Protein AF-A0A3N0ZKX1-F1 (afdb_monomer_lite)

Structure (mmCIF, N/CA/C/O backbone):
data_AF-A0A3N0ZKX1-F1
#
_entry.id   AF-A0A3N0ZKX1-F1
#
loop_
_atom_site.group_PDB
_atom_site.id
_atom_site.type_symbol
_atom_site.label_atom_id
_atom_site.label_alt_id
_atom_site.label_comp_id
_atom_site.label_asym_id
_atom_site.label_entity_id
_atom_site.label_seq_id
_atom_site.pdbx_PDB_ins_code
_atom_site.Cartn_x
_atom_site.Cartn_y
_atom_site.Cartn_z
_atom_site.occupancy
_atom_site.B_iso_or_equiv
_atom_site.auth_seq_id
_atom_site.auth_comp_id
_atom_site.auth_asym_id
_atom_site.auth_atom_id
_atom_site.pdbx_PDB_model_num
ATOM 1 N N . MET A 1 1 ? -15.448 -11.950 24.209 1.00 36.53 1 MET A N 1
ATOM 2 C CA . MET A 1 1 ? -16.005 -12.228 22.870 1.00 36.53 1 MET A CA 1
ATOM 3 C C . MET A 1 1 ? -15.870 -10.954 22.062 1.00 36.53 1 MET A C 1
ATOM 5 O O . MET A 1 1 ? -16.625 -10.028 22.312 1.00 36.53 1 MET A O 1
ATOM 9 N N . GLN A 1 2 ? -14.845 -10.855 21.216 1.00 37.97 2 GLN A N 1
ATOM 10 C CA . GLN A 1 2 ? -14.761 -9.781 20.224 1.00 37.97 2 GLN A CA 1
ATOM 11 C C . GLN A 1 2 ? -15.687 -10.167 19.072 1.00 37.97 2 GLN A C 1
ATOM 13 O O . GLN A 1 2 ? -15.610 -11.291 18.578 1.00 37.97 2 GLN A O 1
ATOM 18 N N . GLU A 1 3 ? -16.610 -9.277 18.718 1.00 37.62 3 GLU A N 1
ATOM 19 C CA . GLU A 1 3 ? -17.417 -9.412 17.510 1.00 37.62 3 GLU A CA 1
ATOM 20 C C . GLU A 1 3 ? -16.467 -9.540 16.312 1.00 37.62 3 GLU A C 1
ATOM 22 O O . GLU A 1 3 ? -15.595 -8.695 16.106 1.00 37.62 3 GLU A O 1
ATOM 27 N N . ASN A 1 4 ? -16.610 -10.623 15.544 1.00 43.84 4 ASN A N 1
ATOM 28 C CA . ASN A 1 4 ? -15.989 -10.761 14.230 1.00 43.84 4 ASN A CA 1
ATOM 29 C C . ASN A 1 4 ? -16.637 -9.721 13.306 1.00 43.84 4 ASN A C 1
ATOM 31 O O . ASN A 1 4 ? -17.628 -9.999 12.637 1.00 43.84 4 ASN A O 1
ATOM 35 N N . GLU A 1 5 ? -16.129 -8.490 13.338 1.00 52.84 5 GLU A N 1
ATOM 36 C CA . GLU A 1 5 ? -16.686 -7.375 12.579 1.00 52.84 5 GLU A CA 1
ATOM 37 C C . GLU A 1 5 ? -16.261 -7.453 11.100 1.00 52.84 5 GLU A C 1
ATOM 39 O O . GLU A 1 5 ? -15.077 -7.470 10.720 1.00 52.84 5 GLU A O 1
ATOM 44 N N . GLU A 1 6 ? -17.269 -7.522 10.239 1.00 43.59 6 GLU A N 1
ATOM 45 C CA . GLU A 1 6 ? -17.157 -7.773 8.808 1.00 43.59 6 GLU A CA 1
ATOM 46 C C . GLU A 1 6 ? -16.822 -6.483 8.038 1.00 43.59 6 GLU A C 1
ATOM 48 O O . GLU A 1 6 ? -17.664 -5.801 7.466 1.00 43.59 6 GLU A O 1
ATOM 53 N N . TRP A 1 7 ? -15.546 -6.109 8.021 1.00 54.28 7 TRP A N 1
ATOM 54 C CA . TRP A 1 7 ? -15.017 -5.139 7.055 1.00 54.28 7 TRP A CA 1
ATOM 55 C C . TRP A 1 7 ? -14.917 -5.825 5.678 1.00 54.28 7 TRP A C 1
ATOM 57 O O . TRP A 1 7 ? -13.843 -6.303 5.311 1.00 54.28 7 TRP A O 1
ATOM 67 N N . ILE A 1 8 ? -16.033 -5.964 4.951 1.00 46.75 8 ILE A N 1
ATOM 68 C CA . ILE A 1 8 ? -16.014 -6.395 3.543 1.00 46.75 8 ILE A CA 1
ATOM 69 C C . ILE A 1 8 ? -15.595 -5.189 2.704 1.00 46.75 8 ILE A C 1
ATOM 71 O O . ILE A 1 8 ? -16.372 -4.269 2.456 1.00 46.75 8 ILE A O 1
ATOM 75 N N . ILE A 1 9 ? -14.334 -5.175 2.282 1.00 51.59 9 ILE A N 1
ATOM 76 C CA . ILE A 1 9 ? -13.799 -4.151 1.386 1.00 51.59 9 ILE A CA 1
ATOM 77 C C . ILE A 1 9 ? -14.042 -4.618 -0.051 1.00 51.59 9 ILE A C 1
ATOM 79 O O . ILE A 1 9 ? -13.141 -5.124 -0.713 1.00 51.59 9 ILE A O 1
ATOM 83 N N . GLU A 1 10 ? -15.253 -4.407 -0.566 1.00 51.19 10 GLU A N 1
ATOM 84 C CA . GLU A 1 10 ? -15.475 -4.299 -2.018 1.00 51.19 10 GLU A CA 1
ATOM 85 C C . GLU A 1 10 ? -15.118 -2.880 -2.497 1.00 51.19 10 GLU A C 1
ATOM 87 O O . GLU A 1 10 ? -15.865 -2.213 -3.216 1.00 51.19 10 GLU A O 1
ATOM 92 N N . PHE A 1 11 ? -13.975 -2.345 -2.059 1.00 56.53 11 PHE A N 1
ATOM 93 C CA . PHE A 1 11 ? -13.579 -1.002 -2.461 1.00 56.53 11 PHE A CA 1
ATOM 94 C C . PHE A 1 11 ? -12.950 -1.056 -3.849 1.00 56.53 11 PHE A C 1
ATOM 96 O O . PHE A 1 11 ? -11.768 -1.367 -4.016 1.00 56.53 11 PHE A O 1
ATOM 103 N N . ARG A 1 12 ? -13.775 -0.750 -4.858 1.00 69.19 12 ARG A N 1
ATOM 104 C CA . ARG A 1 12 ? -13.393 -0.754 -6.278 1.00 69.19 12 ARG A CA 1
ATOM 105 C C . ARG A 1 12 ? -12.058 -0.042 -6.549 1.00 69.19 12 ARG A C 1
ATOM 107 O O . ARG A 1 12 ? -11.277 -0.604 -7.304 1.00 69.19 12 ARG A O 1
ATOM 114 N N . PRO A 1 13 ? -11.727 1.111 -5.931 1.00 81.56 13 PRO A N 1
ATOM 115 C CA . PRO A 1 13 ? -10.436 1.763 -6.162 1.00 81.56 13 PRO A CA 1
ATOM 116 C C . PRO A 1 13 ? -9.207 0.923 -5.792 1.00 81.56 13 PRO A C 1
ATOM 118 O O . PRO A 1 13 ? -8.267 0.879 -6.577 1.00 81.56 13 PRO A O 1
ATOM 121 N N . THR A 1 14 ? -9.208 0.207 -4.661 1.00 85.31 14 THR A N 1
ATOM 122 C CA . THR A 1 14 ? -8.068 -0.644 -4.265 1.00 85.31 14 THR A CA 1
ATOM 123 C C . THR A 1 14 ? -7.805 -1.725 -5.306 1.00 85.31 14 THR A C 1
ATOM 125 O O . THR A 1 14 ? -6.663 -1.903 -5.733 1.00 85.31 14 THR A O 1
ATOM 128 N N . VAL A 1 15 ? -8.870 -2.408 -5.733 1.00 85.62 15 VAL A N 1
ATOM 129 C CA . VAL A 1 15 ? -8.808 -3.456 -6.758 1.00 85.62 15 VAL A CA 1
ATOM 130 C C . VAL A 1 15 ? -8.345 -2.862 -8.086 1.00 85.62 15 VAL A C 1
ATOM 132 O O . VAL A 1 15 ? -7.356 -3.328 -8.646 1.00 85.62 15 VAL A O 1
ATOM 135 N N . SER A 1 16 ? -8.984 -1.778 -8.538 1.00 86.31 16 SER A N 1
ATOM 136 C CA . SER A 1 16 ? -8.648 -1.099 -9.792 1.00 86.31 16 SER A CA 1
ATOM 137 C C . SER A 1 16 ? -7.185 -0.670 -9.844 1.00 86.31 16 SER A C 1
ATOM 139 O O . SER A 1 16 ? -6.515 -0.924 -10.840 1.00 86.31 16 SER A O 1
ATOM 141 N N . TYR A 1 17 ? -6.662 -0.057 -8.780 1.00 90.38 17 TYR A N 1
ATOM 142 C CA . TYR A 1 17 ? -5.266 0.371 -8.740 1.00 90.38 17 TYR A CA 1
ATOM 143 C C . TYR A 1 17 ? -4.302 -0.818 -8.781 1.00 90.38 17 TYR A C 1
ATOM 145 O O . TYR A 1 17 ? -3.335 -0.794 -9.542 1.00 90.38 17 TYR A O 1
ATOM 153 N N . LEU A 1 18 ? -4.577 -1.892 -8.036 1.00 88.31 18 LEU A N 1
ATOM 154 C CA . LEU A 1 18 ? -3.707 -3.067 -8.063 1.00 88.31 18 LEU A CA 1
ATOM 155 C C . LEU A 1 18 ? -3.732 -3.761 -9.434 1.00 88.31 18 LEU A C 1
ATOM 157 O O . LEU A 1 18 ? -2.689 -4.173 -9.947 1.00 88.31 18 LEU A O 1
ATOM 161 N N . GLU A 1 19 ? -4.902 -3.860 -10.062 1.00 86.62 19 GLU A N 1
ATOM 162 C CA . GLU A 1 19 ? -5.031 -4.419 -11.407 1.00 86.62 19 GLU A CA 1
ATOM 163 C C . GLU A 1 19 ? -4.360 -3.536 -12.470 1.00 86.62 19 GLU A C 1
ATOM 165 O O . GLU A 1 19 ? -3.669 -4.067 -13.343 1.00 86.62 19 GLU A O 1
ATOM 170 N N . MET A 1 20 ? -4.465 -2.204 -12.371 1.00 86.69 20 MET A N 1
ATOM 171 C CA . MET A 1 20 ? -3.718 -1.271 -13.226 1.00 86.69 20 MET A CA 1
ATOM 172 C C . MET A 1 20 ? -2.209 -1.488 -13.080 1.00 86.69 20 MET A C 1
ATOM 174 O O . MET A 1 20 ? -1.530 -1.707 -14.085 1.00 86.69 20 MET A O 1
ATOM 178 N N . ALA A 1 21 ? -1.692 -1.542 -11.845 1.00 87.19 21 ALA A N 1
ATOM 179 C CA . ALA A 1 21 ? -0.275 -1.798 -11.579 1.00 87.19 21 ALA A CA 1
ATOM 180 C C . ALA A 1 21 ? 0.207 -3.112 -12.218 1.00 87.19 21 ALA A C 1
ATOM 182 O O . ALA A 1 21 ? 1.254 -3.155 -12.858 1.00 87.19 21 ALA A O 1
ATOM 183 N N . ARG A 1 22 ? -0.583 -4.187 -12.108 1.00 84.56 22 ARG A N 1
ATOM 184 C CA . ARG A 1 22 ? -0.256 -5.490 -12.712 1.00 84.56 22 ARG A CA 1
ATOM 185 C C . ARG A 1 22 ? -0.327 -5.493 -14.235 1.00 84.56 22 ARG A C 1
ATOM 187 O O . ARG A 1 22 ? 0.299 -6.340 -14.870 1.00 84.56 22 ARG A O 1
ATOM 194 N N . SER A 1 23 ? -1.115 -4.607 -14.830 1.00 79.25 23 SER A N 1
ATOM 195 C CA . SER A 1 23 ? -1.379 -4.631 -16.270 1.00 79.25 23 SER A CA 1
ATOM 196 C C . SER A 1 23 ? -0.299 -3.943 -17.090 1.00 79.25 23 SER A C 1
ATOM 198 O O . SER A 1 23 ? -0.012 -4.396 -18.197 1.00 79.25 23 SER A O 1
ATOM 200 N N . PHE A 1 24 ? 0.379 -2.941 -16.528 1.00 72.00 24 PHE A N 1
ATOM 201 C CA . PHE A 1 24 ? 1.560 -2.340 -17.159 1.00 72.00 24 PHE A CA 1
ATOM 202 C C . PHE A 1 24 ? 2.716 -3.340 -17.335 1.00 72.00 24 PHE A C 1
ATOM 204 O O . PHE A 1 24 ? 3.517 -3.194 -18.252 1.00 72.00 24 PHE A O 1
ATOM 211 N N . L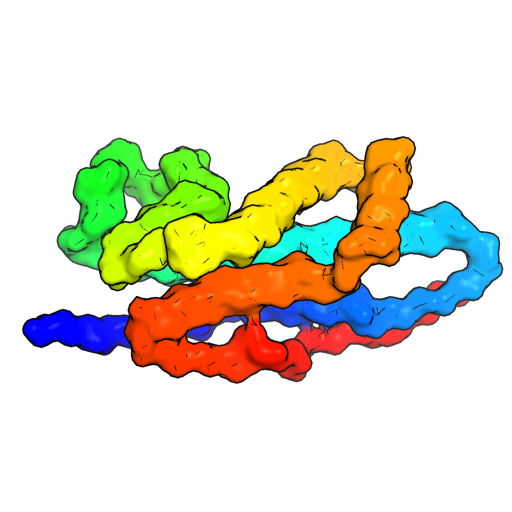EU A 1 25 ? 2.738 -4.424 -16.549 1.00 62.38 25 LEU A N 1
ATOM 212 C CA . LEU A 1 25 ? 3.696 -5.531 -16.682 1.00 62.38 25 LEU A CA 1
ATOM 213 C C . LEU A 1 25 ? 3.464 -6.413 -17.917 1.00 62.38 25 LEU A C 1
ATOM 215 O O . LEU A 1 25 ? 4.308 -7.244 -18.243 1.00 62.38 25 LEU A O 1
ATOM 219 N N . ARG A 1 26 ? 2.298 -6.297 -18.563 1.00 59.22 26 ARG A N 1
ATOM 220 C CA . ARG A 1 26 ? 1.897 -7.126 -19.713 1.00 59.22 26 ARG A CA 1
ATOM 221 C C . ARG A 1 26 ? 2.017 -6.392 -21.049 1.00 59.22 26 ARG A C 1
ATOM 223 O O . ARG A 1 26 ? 1.667 -6.960 -22.081 1.00 59.22 26 ARG A O 1
ATOM 230 N N . VAL A 1 27 ? 2.494 -5.147 -21.043 1.00 60.59 27 VAL A N 1
ATOM 231 C CA . VAL A 1 27 ? 2.650 -4.350 -22.262 1.00 60.59 27 VAL A CA 1
ATOM 232 C C . VAL A 1 27 ? 3.817 -4.904 -23.078 1.00 60.59 27 VAL A C 1
ATOM 234 O O . VAL A 1 27 ? 4.969 -4.844 -22.660 1.00 60.59 27 VAL A O 1
ATOM 237 N N . GLN A 1 28 ? 3.514 -5.452 -24.255 1.00 53.84 28 GLN A N 1
ATOM 238 C CA . GLN A 1 28 ? 4.519 -5.793 -25.259 1.00 53.84 28 GLN A CA 1
ATOM 239 C C . GLN A 1 28 ? 4.808 -4.549 -26.100 1.00 53.84 28 GLN A C 1
ATOM 241 O O . GLN A 1 28 ? 3.949 -4.119 -26.869 1.00 53.84 28 GLN A O 1
ATOM 246 N N . TYR A 1 29 ? 6.003 -3.979 -25.952 1.00 55.16 29 TYR A N 1
ATOM 247 C CA . TYR A 1 29 ? 6.481 -2.895 -26.807 1.00 55.16 29 TYR A CA 1
ATOM 248 C C . TYR A 1 29 ? 7.290 -3.478 -27.969 1.00 55.16 29 TYR A C 1
ATOM 250 O O . TYR A 1 29 ? 8.236 -4.229 -27.740 1.00 55.16 29 TYR A O 1
ATOM 258 N N . ASN A 1 30 ? 6.905 -3.149 -29.203 1.00 53.12 30 ASN A N 1
ATOM 259 C CA . ASN A 1 30 ? 7.684 -3.465 -30.398 1.00 53.12 30 ASN A CA 1
ATOM 260 C C . ASN A 1 30 ? 8.410 -2.187 -30.822 1.00 53.12 30 ASN A C 1
ATOM 262 O O . ASN A 1 30 ? 7.759 -1.205 -31.172 1.00 53.12 30 ASN A O 1
ATOM 266 N N . ASP A 1 31 ? 9.737 -2.199 -30.739 1.00 54.22 31 ASP A N 1
ATOM 267 C CA . ASP A 1 31 ? 10.573 -1.059 -31.101 1.00 54.22 31 ASP A CA 1
ATOM 268 C C . ASP A 1 31 ? 10.837 -1.034 -32.616 1.00 54.22 31 ASP A C 1
ATOM 270 O O . ASP A 1 31 ? 11.197 -2.053 -33.208 1.00 54.22 31 ASP A O 1
ATOM 274 N N . ASN A 1 32 ? 10.679 0.144 -33.225 1.00 56.00 32 ASN A N 1
ATOM 275 C CA . ASN A 1 32 ? 11.044 0.421 -34.617 1.00 56.00 32 ASN A CA 1
ATOM 276 C C . ASN A 1 32 ? 12.437 1.091 -34.733 1.00 56.00 32 ASN A C 1
ATOM 278 O O . ASN A 1 32 ? 12.792 1.582 -35.803 1.00 56.00 32 ASN A O 1
ATOM 282 N N . GLY A 1 33 ? 13.230 1.118 -33.653 1.00 56.44 33 GLY A N 1
ATOM 283 C CA . GLY A 1 33 ? 14.608 1.618 -33.612 1.00 56.44 33 GLY A CA 1
ATOM 284 C C . GLY A 1 33 ? 14.786 2.994 -32.955 1.00 56.44 33 GLY A C 1
ATOM 285 O O . GLY A 1 33 ? 15.763 3.675 -33.268 1.00 56.44 33 GLY A O 1
ATOM 286 N N . ASN A 1 34 ? 13.872 3.428 -32.074 1.00 69.62 34 ASN A N 1
ATOM 287 C CA . ASN A 1 34 ? 13.990 4.701 -31.345 1.00 69.62 34 ASN A CA 1
ATOM 288 C C . ASN A 1 34 ? 14.228 4.461 -29.842 1.00 69.62 34 ASN A C 1
ATOM 290 O O . ASN A 1 34 ? 13.288 4.363 -29.051 1.00 69.62 34 ASN A O 1
ATOM 294 N N . ASP A 1 35 ? 15.507 4.428 -29.458 1.00 72.44 35 ASP A N 1
ATOM 295 C CA . ASP A 1 35 ? 15.978 4.167 -28.087 1.00 72.44 35 ASP A CA 1
ATOM 296 C C . ASP A 1 35 ? 15.415 5.161 -27.047 1.00 72.44 35 ASP A C 1
ATOM 298 O O . ASP A 1 35 ? 15.122 4.789 -25.911 1.00 72.44 35 ASP A O 1
ATOM 302 N N . GLU A 1 36 ? 15.179 6.422 -27.428 1.00 75.12 36 GLU A N 1
ATOM 303 C CA . GLU A 1 36 ? 14.594 7.429 -26.531 1.00 75.12 36 GLU A CA 1
ATOM 304 C C . GLU A 1 36 ? 13.100 7.169 -26.279 1.00 75.12 36 GLU A C 1
ATOM 306 O O . GLU A 1 36 ? 12.636 7.204 -25.136 1.00 75.12 36 GLU A O 1
ATOM 311 N N . ALA A 1 37 ? 12.340 6.850 -27.332 1.00 74.00 37 ALA A N 1
ATOM 312 C CA . ALA A 1 37 ? 10.923 6.506 -27.206 1.00 74.00 37 ALA A CA 1
ATOM 313 C C . ALA A 1 37 ? 10.723 5.224 -26.383 1.00 74.00 37 ALA A C 1
ATOM 315 O O . ALA A 1 37 ? 9.805 5.155 -25.557 1.00 74.00 37 ALA A O 1
ATOM 316 N N . PHE A 1 38 ? 11.612 4.241 -26.557 1.00 75.88 38 PHE A N 1
ATOM 317 C CA . PHE A 1 38 ? 11.644 3.037 -25.735 1.00 75.88 38 PHE A CA 1
ATOM 318 C C . PHE A 1 38 ? 11.873 3.384 -24.258 1.00 75.88 38 PHE A C 1
ATOM 320 O O . PHE A 1 38 ? 11.026 3.064 -23.423 1.00 75.88 38 PHE A O 1
ATOM 327 N N . LYS A 1 39 ? 12.948 4.110 -23.925 1.00 76.38 39 LYS A N 1
ATOM 328 C CA . LYS A 1 39 ? 13.272 4.484 -22.533 1.00 76.38 39 LYS A CA 1
ATOM 329 C C . LYS A 1 39 ? 12.154 5.268 -21.852 1.00 76.38 39 LYS A C 1
ATOM 331 O O . LYS A 1 39 ? 11.763 4.916 -20.740 1.00 76.38 39 LYS A O 1
ATOM 336 N N . ASN A 1 40 ? 11.576 6.252 -22.541 1.00 76.25 40 ASN A N 1
ATOM 337 C CA . ASN A 1 40 ? 10.437 7.026 -22.038 1.00 76.25 40 ASN A CA 1
ATOM 338 C C . ASN A 1 40 ? 9.209 6.147 -21.764 1.00 76.25 40 ASN A C 1
ATOM 340 O O . ASN A 1 40 ? 8.528 6.315 -20.747 1.00 76.25 40 ASN A O 1
ATOM 344 N N . THR A 1 41 ? 8.937 5.186 -22.650 1.00 78.75 41 THR A N 1
ATOM 345 C CA . THR A 1 41 ? 7.829 4.240 -22.480 1.00 78.75 41 THR A CA 1
ATOM 346 C C . THR A 1 41 ? 8.066 3.352 -21.266 1.00 78.75 41 THR A C 1
ATOM 348 O O . THR A 1 41 ? 7.201 3.259 -20.398 1.00 78.75 41 THR A O 1
ATOM 351 N N . ILE A 1 42 ? 9.246 2.739 -21.157 1.00 79.25 42 ILE A N 1
ATOM 352 C CA . ILE A 1 42 ? 9.578 1.842 -20.045 1.00 79.25 42 ILE A CA 1
ATOM 353 C C . ILE A 1 42 ? 9.570 2.597 -18.713 1.00 79.25 42 ILE A C 1
ATOM 355 O O . ILE A 1 42 ? 8.963 2.122 -17.754 1.00 79.25 42 ILE A O 1
ATOM 359 N N . PHE A 1 43 ? 10.156 3.796 -18.664 1.00 81.56 43 PHE A N 1
ATOM 360 C CA . PHE A 1 43 ? 10.095 4.664 -17.488 1.00 81.56 43 PHE A CA 1
ATOM 361 C C . PHE A 1 43 ? 8.648 4.937 -17.075 1.00 81.56 43 PHE A C 1
ATOM 363 O O . PHE A 1 43 ? 8.291 4.737 -15.917 1.00 81.56 43 PHE A O 1
ATOM 370 N N . SER A 1 44 ? 7.788 5.296 -18.032 1.00 82.19 44 SER A N 1
ATOM 371 C CA . SER A 1 44 ? 6.367 5.541 -17.771 1.00 82.19 44 SER A CA 1
ATOM 372 C C . SER A 1 44 ? 5.653 4.294 -17.243 1.00 82.19 44 SER A C 1
ATOM 374 O O . SER A 1 44 ? 4.860 4.393 -16.306 1.00 82.19 44 SER A O 1
ATOM 376 N N . LEU A 1 45 ? 5.927 3.112 -17.802 1.00 83.81 45 LEU A N 1
ATOM 377 C CA . LEU A 1 45 ? 5.338 1.849 -17.343 1.00 83.81 45 LEU A CA 1
ATOM 378 C C . LEU A 1 45 ? 5.754 1.523 -15.903 1.00 83.81 45 LEU A C 1
ATOM 380 O O . LEU A 1 45 ? 4.909 1.159 -15.079 1.00 83.81 45 LEU A O 1
ATOM 384 N N . ILE A 1 46 ? 7.039 1.688 -15.582 1.00 84.31 46 ILE A N 1
ATOM 385 C CA . ILE A 1 46 ? 7.569 1.452 -14.236 1.00 84.31 46 ILE A CA 1
ATOM 386 C C . ILE A 1 46 ? 6.978 2.472 -13.259 1.00 84.31 46 ILE A C 1
ATOM 388 O O . ILE A 1 46 ? 6.406 2.072 -12.245 1.00 84.31 46 ILE A O 1
ATOM 392 N N . ALA A 1 47 ? 7.030 3.765 -13.583 1.00 87.56 47 ALA A N 1
ATOM 393 C CA . ALA A 1 47 ? 6.484 4.833 -12.750 1.00 87.56 47 ALA A CA 1
ATOM 394 C C . ALA A 1 47 ? 5.003 4.589 -12.420 1.00 87.56 47 ALA A C 1
ATOM 396 O O . ALA A 1 47 ? 4.619 4.585 -11.249 1.00 87.56 47 ALA A O 1
ATOM 397 N N . ASN A 1 48 ? 4.183 4.276 -13.431 1.00 88.81 48 ASN A N 1
ATOM 398 C CA . ASN A 1 48 ? 2.771 3.946 -13.228 1.00 88.81 48 ASN A CA 1
ATOM 399 C C . ASN A 1 48 ? 2.591 2.698 -12.357 1.00 88.81 48 ASN A C 1
ATOM 401 O O . ASN A 1 48 ? 1.747 2.697 -11.463 1.00 88.81 48 ASN A O 1
ATOM 405 N N . THR A 1 49 ? 3.403 1.656 -12.552 1.00 89.75 49 THR A N 1
ATOM 406 C CA . THR A 1 49 ? 3.355 0.453 -11.705 1.00 89.75 49 THR A CA 1
ATOM 407 C C . THR A 1 49 ? 3.589 0.806 -10.234 1.00 89.75 49 THR A C 1
ATOM 409 O O . THR A 1 49 ? 2.840 0.349 -9.369 1.00 89.75 49 THR A O 1
ATOM 412 N N . TYR A 1 50 ? 4.580 1.651 -9.934 1.00 91.88 50 TYR A N 1
ATOM 413 C CA . TYR A 1 50 ? 4.866 2.110 -8.572 1.00 91.88 50 TYR A CA 1
ATOM 414 C C . TYR A 1 50 ? 3.743 2.980 -7.999 1.00 91.88 50 TYR A C 1
ATOM 416 O O . TYR A 1 50 ? 3.280 2.719 -6.886 1.00 91.88 50 TYR A O 1
ATOM 424 N N . ILE A 1 51 ? 3.273 3.969 -8.764 1.00 92.50 51 ILE A N 1
ATOM 425 C CA . ILE A 1 51 ? 2.208 4.891 -8.349 1.00 92.50 51 ILE A CA 1
ATOM 426 C C . ILE A 1 51 ? 0.927 4.115 -8.041 1.00 92.50 51 ILE A C 1
ATOM 428 O O . ILE A 1 51 ? 0.378 4.247 -6.948 1.00 92.50 51 ILE A O 1
ATOM 432 N N . PHE A 1 52 ? 0.475 3.250 -8.949 1.00 93.62 52 PHE A N 1
ATOM 433 C CA . PHE A 1 52 ? -0.748 2.479 -8.741 1.00 93.62 52 PHE A CA 1
ATOM 434 C C . PHE A 1 52 ? -0.617 1.448 -7.614 1.00 93.62 52 PHE A C 1
ATOM 436 O O . PHE A 1 52 ? -1.568 1.257 -6.861 1.00 93.62 52 PHE A O 1
ATOM 443 N N . SER A 1 53 ? 0.567 0.860 -7.414 1.00 94.38 53 SER A N 1
ATOM 444 C CA . SER A 1 53 ? 0.821 -0.010 -6.254 1.00 94.38 53 SER A CA 1
ATOM 445 C C . SER A 1 53 ? 0.726 0.756 -4.929 1.00 94.38 53 SER A C 1
ATOM 447 O O . SER A 1 53 ? 0.164 0.263 -3.953 1.00 94.38 53 SER A O 1
ATOM 449 N N . TYR A 1 54 ? 1.241 1.986 -4.872 1.00 95.56 54 TYR A N 1
ATOM 450 C CA . TYR A 1 54 ? 1.087 2.836 -3.690 1.00 95.56 54 TYR A CA 1
ATOM 451 C C . TYR A 1 54 ? -0.376 3.237 -3.464 1.00 95.56 54 TYR A C 1
ATOM 453 O O . TYR A 1 54 ? -0.880 3.133 -2.344 1.00 95.56 54 TYR A O 1
ATOM 461 N N . LEU A 1 55 ? -1.080 3.640 -4.527 1.00 94.56 55 LEU A N 1
ATOM 462 C CA . LEU A 1 55 ? -2.491 4.021 -4.455 1.00 94.56 55 LEU A CA 1
ATOM 463 C C . LEU A 1 55 ? -3.382 2.858 -4.010 1.00 94.56 55 LEU A C 1
ATOM 465 O O . LEU A 1 55 ? -4.303 3.085 -3.228 1.00 94.56 55 LEU A O 1
ATOM 469 N N . SER A 1 56 ? -3.102 1.616 -4.423 1.00 94.69 56 SER A N 1
ATOM 470 C CA . SER A 1 56 ? -3.867 0.454 -3.952 1.00 94.69 56 SER A CA 1
ATOM 471 C C . SER A 1 56 ? -3.705 0.237 -2.447 1.00 94.69 56 SER A C 1
ATOM 473 O O . SER A 1 56 ? -4.702 0.040 -1.750 1.00 94.69 56 SER A O 1
ATOM 475 N N . ILE A 1 57 ? -2.472 0.338 -1.929 1.00 95.50 57 ILE A N 1
ATOM 476 C CA . ILE A 1 57 ? -2.182 0.234 -0.489 1.00 95.50 57 ILE A CA 1
ATOM 477 C C . ILE A 1 57 ? -2.907 1.345 0.273 1.00 95.50 57 ILE A C 1
ATOM 479 O O . ILE A 1 57 ? -3.636 1.077 1.228 1.00 95.50 57 ILE A O 1
ATOM 483 N N . PHE A 1 58 ? -2.737 2.596 -0.156 1.00 94.19 58 PHE A N 1
ATOM 484 C CA . PHE A 1 58 ? -3.291 3.741 0.562 1.00 94.19 58 PHE A CA 1
ATOM 485 C C . PHE A 1 58 ? -4.822 3.762 0.521 1.00 94.19 58 PHE A C 1
ATOM 487 O O . PHE A 1 58 ? -5.459 3.992 1.547 1.00 94.19 58 PHE A O 1
ATOM 494 N N . SER A 1 59 ? -5.415 3.414 -0.624 1.00 93.44 59 SER A N 1
ATOM 495 C CA . SER A 1 59 ? -6.862 3.238 -0.775 1.00 93.44 59 SER A CA 1
ATOM 496 C C . SER A 1 59 ? -7.408 2.148 0.150 1.00 93.44 59 SER A C 1
ATOM 498 O O . SER A 1 59 ? -8.458 2.337 0.767 1.00 93.44 59 SER A O 1
ATOM 500 N N . PHE A 1 60 ? -6.700 1.019 0.288 1.00 93.81 60 PHE A N 1
ATOM 501 C CA . PHE A 1 60 ? -7.093 -0.041 1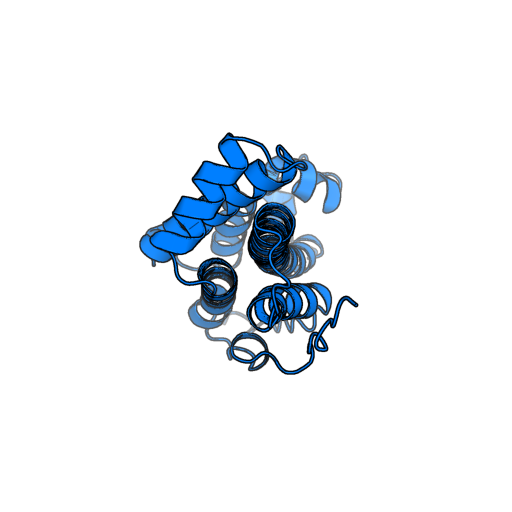.221 1.00 93.81 60 PHE A CA 1
ATOM 502 C C . PHE A 1 60 ? -7.111 0.485 2.660 1.00 93.81 60 PHE A C 1
ATOM 504 O O . PHE A 1 60 ? -8.126 0.376 3.345 1.00 93.81 60 PHE A O 1
ATOM 511 N N . ILE A 1 61 ? -6.018 1.122 3.090 1.00 94.12 61 ILE A N 1
ATOM 512 C CA . ILE A 1 61 ? -5.883 1.651 4.452 1.00 94.12 61 ILE A CA 1
ATOM 513 C C . ILE A 1 61 ? -6.977 2.681 4.743 1.00 94.12 61 ILE A C 1
ATOM 515 O O . ILE A 1 61 ? -7.660 2.573 5.759 1.00 94.12 61 ILE A O 1
ATOM 519 N N . GLN A 1 62 ? -7.197 3.636 3.834 1.00 93.69 62 GLN A N 1
ATOM 520 C CA . GLN A 1 62 ? -8.252 4.642 3.969 1.00 93.69 62 GLN A CA 1
ATOM 521 C C . GLN A 1 62 ? -9.637 4.014 4.110 1.00 93.69 62 GLN A C 1
ATOM 523 O O . GLN A 1 62 ? -10.415 4.436 4.963 1.00 93.69 62 GLN A O 1
ATOM 528 N N . SER A 1 63 ? -9.927 2.984 3.312 1.00 90.88 63 SER A N 1
ATOM 529 C CA . SER A 1 63 ? -11.216 2.286 3.340 1.00 90.88 63 SER A CA 1
ATOM 530 C C . SER A 1 63 ? -11.478 1.599 4.677 1.00 90.88 63 SER A C 1
ATOM 532 O O . SER A 1 63 ? -12.617 1.563 5.138 1.00 90.88 63 SER A O 1
ATOM 534 N N . VAL A 1 64 ? -10.437 1.083 5.333 1.00 91.25 64 VAL A N 1
ATOM 535 C CA . VAL A 1 64 ? -10.584 0.514 6.678 1.00 91.25 64 VAL A CA 1
ATOM 536 C C . VAL A 1 64 ? -10.694 1.620 7.722 1.00 91.25 64 VAL A C 1
ATOM 538 O O . VAL A 1 64 ? -11.626 1.627 8.527 1.00 91.25 64 VAL A O 1
ATOM 541 N N . LEU A 1 65 ? -9.782 2.593 7.695 1.00 93.50 65 LEU A N 1
ATOM 542 C CA . LEU A 1 65 ? -9.739 3.665 8.688 1.00 93.50 65 LEU A CA 1
ATOM 543 C C . LEU A 1 65 ? -11.024 4.502 8.701 1.00 93.50 65 LEU A C 1
ATOM 545 O O . LEU A 1 65 ? -11.486 4.865 9.781 1.00 93.50 65 LEU A O 1
ATOM 549 N N . ILE A 1 66 ? -11.654 4.763 7.550 1.00 93.75 66 ILE A N 1
ATOM 550 C CA . ILE A 1 66 ? -12.892 5.557 7.502 1.00 93.75 66 ILE A CA 1
ATOM 551 C C . ILE A 1 66 ? -14.054 4.863 8.216 1.00 93.75 66 ILE A C 1
ATOM 553 O O . ILE A 1 66 ? -14.866 5.519 8.874 1.00 93.75 66 ILE A O 1
ATOM 557 N N . VAL A 1 67 ? -14.122 3.533 8.155 1.00 91.38 67 VAL A N 1
ATOM 558 C CA . VAL A 1 67 ? -15.169 2.794 8.860 1.00 91.38 67 VAL A CA 1
ATOM 559 C C . VAL A 1 67 ? -14.910 2.844 10.380 1.00 91.38 67 VAL A C 1
ATOM 561 O O . VAL A 1 67 ? -15.857 3.022 11.145 1.00 91.38 67 VAL A O 1
ATOM 564 N N . PHE A 1 68 ? -13.648 2.859 10.843 1.00 92.25 68 PHE A N 1
ATOM 565 C CA . PHE A 1 68 ? -13.318 3.105 12.258 1.00 92.25 68 PHE A CA 1
ATOM 566 C C . PHE A 1 68 ? -13.561 4.556 12.683 1.00 92.25 68 PHE A C 1
ATOM 568 O O . PHE A 1 68 ? -14.000 4.802 13.809 1.00 92.25 68 PHE A O 1
ATOM 575 N N . TRP A 1 69 ? -13.320 5.525 11.801 1.00 94.62 69 TRP A N 1
ATOM 576 C CA . TRP A 1 69 ? -13.591 6.945 12.039 1.00 94.62 69 TRP A CA 1
ATOM 577 C C . TRP A 1 69 ? -15.083 7.205 12.288 1.00 94.62 69 TRP A C 1
ATOM 579 O O . TRP A 1 69 ? -15.465 7.977 13.174 1.00 94.62 69 TRP A O 1
ATOM 589 N N . ASN 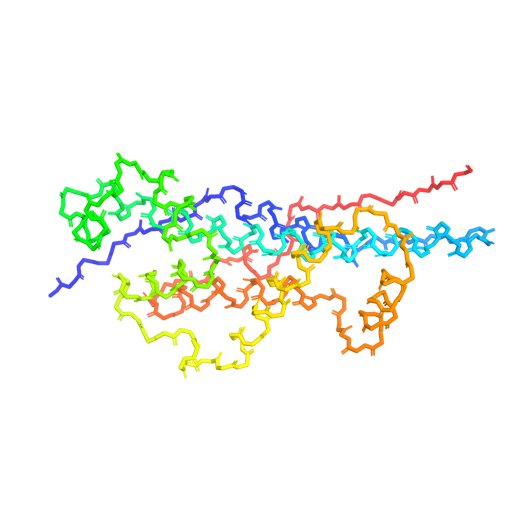A 1 70 ? -15.940 6.519 11.532 1.00 93.31 70 ASN A N 1
ATOM 590 C CA . ASN A 1 70 ? -17.390 6.690 11.590 1.00 93.31 70 ASN A CA 1
ATOM 591 C C . ASN A 1 70 ? -18.061 5.989 12.783 1.00 93.31 70 ASN A C 1
ATOM 593 O O . ASN A 1 70 ? -19.240 6.237 13.043 1.00 93.31 70 ASN A O 1
ATOM 597 N N . LYS A 1 71 ? -17.335 5.176 13.563 1.00 91.69 71 LYS A N 1
ATOM 598 C CA . LYS A 1 71 ? -17.875 4.579 14.794 1.00 91.69 71 LYS A CA 1
ATOM 599 C C . LYS A 1 71 ? -18.225 5.651 15.835 1.00 91.69 71 LYS A C 1
ATOM 601 O O . LYS A 1 71 ? -17.537 6.664 15.971 1.00 91.69 71 LYS A O 1
ATOM 606 N N . LYS A 1 72 ? -19.278 5.392 16.624 1.00 89.00 72 LYS A N 1
ATOM 607 C CA . LYS A 1 72 ? -19.727 6.278 17.718 1.00 89.00 72 LYS A CA 1
ATOM 608 C C . LYS A 1 72 ? -18.623 6.508 18.758 1.00 89.00 72 LYS A C 1
ATOM 610 O O . LYS A 1 72 ? -18.394 7.642 19.155 1.00 89.00 72 LYS A O 1
ATOM 615 N N . ASN A 1 73 ? -17.908 5.444 19.122 1.00 89.81 73 ASN A N 1
ATOM 616 C CA . ASN A 1 73 ? -16.753 5.474 20.022 1.00 89.81 73 ASN A CA 1
ATOM 617 C C . ASN A 1 73 ? -15.469 5.230 19.218 1.00 89.81 73 ASN A C 1
ATOM 619 O O . ASN A 1 73 ? -14.771 4.241 19.430 1.00 89.81 73 ASN A O 1
ATOM 623 N N . SER A 1 74 ? -15.223 6.072 18.213 1.00 92.50 74 SER A N 1
ATOM 624 C CA . SER A 1 74 ? -14.089 5.897 17.306 1.00 92.50 74 SER A CA 1
ATOM 625 C C . SER A 1 74 ? -12.752 6.014 18.054 1.00 92.50 74 SER A C 1
ATOM 627 O O . SER A 1 74 ? -12.499 7.067 18.645 1.00 92.50 74 SER A O 1
ATOM 629 N N . PRO A 1 75 ? -11.868 4.997 17.991 1.00 91.56 75 PRO A N 1
ATOM 630 C CA . PRO A 1 75 ? -10.520 5.114 18.546 1.00 91.56 75 PRO A CA 1
ATOM 631 C C . PRO A 1 75 ? -9.734 6.242 17.861 1.00 91.56 75 PRO A C 1
ATOM 633 O O . PRO A 1 75 ? -9.084 7.027 18.540 1.00 91.56 75 PRO A O 1
ATOM 636 N N . LEU A 1 76 ? -9.920 6.427 16.548 1.00 93.94 76 LEU A N 1
ATOM 637 C CA . LEU A 1 76 ? -9.283 7.505 15.788 1.00 93.94 76 LEU A CA 1
ATOM 638 C C . LEU A 1 76 ? -9.672 8.901 16.285 1.00 93.94 76 LEU A C 1
ATOM 640 O O . LEU A 1 76 ? -8.818 9.772 16.382 1.00 93.94 76 LEU A O 1
ATOM 644 N N . LYS A 1 77 ? -10.944 9.139 16.628 1.00 94.50 77 LYS A N 1
ATOM 645 C CA . LYS A 1 77 ? -11.358 10.450 17.167 1.00 94.50 77 LYS A CA 1
ATOM 646 C C . LYS A 1 77 ? -10.770 10.720 18.553 1.00 94.50 77 LYS A C 1
ATOM 648 O O . LYS A 1 77 ? -10.537 11.876 18.891 1.00 94.50 77 LYS A O 1
ATOM 653 N N . ASN A 1 78 ? -10.529 9.668 19.337 1.00 92.44 78 ASN A N 1
ATOM 654 C CA . ASN A 1 78 ? -9.903 9.784 20.653 1.00 92.44 78 ASN A CA 1
ATOM 655 C C . ASN A 1 78 ? -8.396 10.045 20.542 1.00 92.44 78 ASN A C 1
ATOM 657 O O . ASN A 1 78 ? -7.873 10.889 21.264 1.00 92.44 78 ASN A O 1
ATOM 661 N N . ASP A 1 79 ? -7.718 9.343 19.634 1.00 94.19 79 ASP A N 1
ATOM 662 C CA . ASP A 1 79 ? -6.277 9.478 19.404 1.00 94.19 79 ASP A CA 1
ATOM 663 C C . ASP A 1 79 ? -5.920 10.781 18.664 1.00 94.19 79 ASP A C 1
ATOM 665 O O . ASP A 1 79 ? -4.876 11.380 18.924 1.00 94.19 79 ASP A O 1
ATOM 669 N N . PHE A 1 80 ? -6.816 11.270 17.797 1.00 95.44 80 PHE A N 1
ATOM 670 C CA . PHE A 1 80 ? -6.632 12.480 16.988 1.00 95.44 80 PHE A CA 1
ATOM 671 C C . PHE A 1 80 ? -7.754 13.510 17.221 1.00 95.44 80 PHE A C 1
ATOM 673 O O . PHE A 1 80 ? -8.497 13.850 16.296 1.00 95.44 80 PHE A O 1
ATOM 680 N N . PRO A 1 81 ? -7.874 14.093 18.430 1.00 94.12 81 PRO A N 1
ATOM 681 C CA . PRO A 1 81 ? -8.983 14.989 18.780 1.00 94.12 81 PRO A CA 1
ATOM 682 C C . PRO A 1 81 ? -8.971 16.325 18.018 1.00 94.12 81 PRO A C 1
ATOM 684 O O . PRO A 1 81 ? -9.956 17.059 18.032 1.00 94.12 81 PRO A O 1
ATOM 687 N N . LYS A 1 82 ? -7.850 16.667 17.366 1.00 95.00 82 LYS A N 1
ATOM 688 C CA . LYS A 1 82 ? -7.706 17.882 16.547 1.00 95.00 82 LYS A CA 1
ATOM 689 C C . LYS A 1 82 ? -8.233 17.712 15.119 1.00 95.00 82 LYS A C 1
ATOM 691 O O . LYS A 1 82 ? -8.475 18.716 14.449 1.00 95.00 82 LYS A O 1
ATOM 696 N N . ALA A 1 83 ? -8.409 16.477 14.650 1.00 94.88 83 ALA A N 1
ATOM 697 C CA . ALA A 1 83 ? -8.955 16.217 13.327 1.00 94.88 83 ALA A CA 1
ATOM 698 C C . ALA A 1 83 ? -10.475 16.451 13.336 1.00 94.88 83 ALA A C 1
ATOM 700 O O . ALA A 1 83 ? -11.225 15.803 14.062 1.00 94.88 83 ALA A O 1
ATOM 701 N N . ASN A 1 84 ? -10.941 17.394 12.519 1.00 93.12 84 ASN A N 1
ATOM 702 C CA . ASN A 1 84 ? -12.359 17.761 12.409 1.00 93.12 84 ASN A CA 1
ATOM 703 C C . ASN A 1 84 ? -13.113 16.958 11.332 1.00 93.12 84 ASN A C 1
ATOM 705 O O . ASN A 1 84 ? -14.342 16.958 11.308 1.00 93.12 84 ASN A O 1
ATOM 709 N N . SER A 1 85 ? -12.396 16.257 10.456 1.00 96.56 85 SER A N 1
ATOM 710 C CA . SER A 1 85 ? -12.941 15.359 9.441 1.00 96.56 85 SER A CA 1
ATOM 711 C C . SER A 1 85 ? -11.952 14.227 9.150 1.00 96.56 85 SER A C 1
ATOM 713 O O . SER A 1 85 ? -10.766 14.331 9.467 1.00 96.56 85 SER A O 1
ATOM 715 N N . PHE A 1 86 ? -12.434 13.149 8.522 1.00 95.25 86 PHE A N 1
ATOM 716 C CA . PHE A 1 86 ? -11.559 12.062 8.074 1.00 95.25 86 PHE A CA 1
ATOM 717 C C . PHE A 1 86 ? -10.541 12.552 7.036 1.00 95.25 86 PHE A C 1
ATOM 719 O O . PHE A 1 86 ? -9.376 12.178 7.080 1.00 95.25 86 PHE A O 1
ATOM 726 N N . GLU A 1 87 ? -10.964 13.440 6.137 1.00 95.88 87 GLU A N 1
ATOM 727 C CA . GLU A 1 87 ? -10.078 14.056 5.150 1.00 95.88 87 GLU A CA 1
ATOM 728 C C . GLU A 1 87 ? -8.976 14.890 5.814 1.00 95.88 87 GLU A C 1
ATOM 730 O O . GLU A 1 87 ? -7.819 14.785 5.420 1.00 95.88 87 GLU A O 1
ATOM 735 N N . HIS A 1 88 ? -9.301 15.667 6.854 1.00 96.06 88 HIS A N 1
ATOM 736 C CA . HIS A 1 88 ? -8.290 16.401 7.612 1.00 96.06 88 HIS A CA 1
ATOM 737 C C . HIS A 1 88 ? -7.275 15.432 8.227 1.00 96.06 88 HIS A C 1
ATOM 739 O O . HIS A 1 88 ? -6.086 15.608 7.988 1.00 96.06 88 HIS A O 1
ATOM 745 N N . LEU A 1 89 ? -7.728 14.367 8.901 1.00 96.00 89 LEU A N 1
ATOM 746 C CA . LEU A 1 89 ? -6.844 13.343 9.471 1.00 96.00 89 LEU A CA 1
ATOM 747 C C . LEU A 1 89 ? -5.903 12.728 8.420 1.00 96.00 89 LEU A C 1
ATOM 749 O O . LEU A 1 89 ? -4.699 12.602 8.651 1.00 96.00 89 LEU A O 1
ATOM 753 N N . MET A 1 90 ? -6.450 12.360 7.259 1.00 95.25 90 MET A N 1
ATOM 754 C CA . MET A 1 90 ? -5.682 11.763 6.164 1.00 95.25 90 MET A CA 1
ATOM 755 C C . MET A 1 90 ? -4.771 12.763 5.445 1.00 95.25 90 MET A C 1
ATOM 757 O O . MET A 1 90 ? -3.878 12.335 4.728 1.00 95.25 90 MET A O 1
ATOM 761 N N . ASN A 1 91 ? -4.966 14.070 5.622 1.00 93.81 91 ASN A N 1
ATOM 762 C CA . ASN A 1 91 ? -4.111 15.111 5.048 1.00 93.81 91 ASN A CA 1
ATOM 763 C C . ASN A 1 91 ? -3.115 15.703 6.063 1.00 93.81 91 ASN A C 1
ATOM 765 O O . ASN A 1 91 ? -2.180 16.394 5.650 1.00 93.81 91 ASN A O 1
ATOM 769 N N . SER A 1 92 ? -3.279 15.419 7.360 1.00 93.19 92 SER A N 1
ATOM 770 C CA . SER A 1 92 ? -2.368 15.810 8.439 1.00 93.19 92 SER A CA 1
ATOM 771 C C . SER A 1 92 ? -1.573 14.611 8.967 1.00 93.19 92 SER A C 1
ATOM 773 O O . SER A 1 92 ? -0.507 14.287 8.441 1.00 93.19 92 SER A O 1
ATOM 775 N N . ASP A 1 93 ? -2.086 13.946 9.998 1.00 93.62 93 ASP A N 1
ATOM 776 C CA . ASP A 1 93 ? -1.351 13.008 10.844 1.00 93.62 93 ASP A CA 1
ATOM 777 C C . ASP A 1 93 ? -1.156 11.646 10.164 1.00 93.62 93 ASP A C 1
ATOM 779 O O . ASP A 1 93 ? -0.136 10.992 10.371 1.00 93.62 93 ASP A O 1
ATOM 783 N N . LEU A 1 94 ? -2.095 11.241 9.298 1.00 95.44 94 LEU A N 1
ATOM 784 C CA . LEU A 1 94 ? -2.059 9.966 8.568 1.00 95.44 94 LEU A CA 1
ATOM 785 C C . LEU A 1 94 ? -1.802 10.147 7.062 1.00 95.44 94 LEU A C 1
ATOM 787 O O . LEU A 1 94 ? -2.204 9.313 6.251 1.00 95.44 94 LEU A O 1
ATOM 791 N N . ARG A 1 95 ? -1.114 11.231 6.680 1.00 92.25 95 ARG A N 1
ATOM 792 C CA . ARG A 1 95 ? -0.843 11.592 5.276 1.00 92.25 95 ARG A CA 1
ATOM 793 C C . ARG A 1 95 ? -0.043 10.559 4.495 1.00 92.25 95 ARG A C 1
ATOM 795 O O . ARG A 1 95 ? -0.267 10.376 3.300 1.00 92.25 95 ARG A O 1
ATOM 802 N N . GLU A 1 96 ? 0.912 9.910 5.143 1.00 88.38 96 GLU A N 1
ATOM 803 C CA . GLU A 1 96 ? 1.756 8.909 4.499 1.00 88.38 96 GLU A CA 1
ATOM 804 C C . GLU A 1 96 ? 1.307 7.498 4.873 1.00 88.38 96 GLU A C 1
ATOM 806 O O . GLU A 1 96 ? 0.960 7.224 6.025 1.00 88.38 96 GLU A O 1
ATOM 811 N N . ALA A 1 97 ? 1.404 6.566 3.916 1.00 89.81 97 ALA A N 1
ATOM 812 C CA . ALA A 1 97 ? 1.050 5.162 4.134 1.00 89.81 97 ALA A CA 1
ATOM 813 C C . ALA A 1 97 ? 1.746 4.557 5.363 1.00 89.81 97 ALA A C 1
ATOM 815 O O . ALA A 1 97 ? 1.159 3.737 6.059 1.00 89.81 97 ALA A O 1
ATOM 816 N N . LYS A 1 98 ? 2.974 4.994 5.665 1.00 92.88 98 LYS A N 1
ATOM 817 C CA . LYS A 1 98 ? 3.750 4.544 6.824 1.00 92.88 98 LYS A CA 1
ATOM 818 C C . LYS A 1 98 ? 3.006 4.748 8.147 1.00 92.88 98 LYS A C 1
ATOM 820 O O . LYS A 1 98 ? 2.883 3.805 8.926 1.00 92.88 98 LYS A O 1
ATOM 825 N N . GLU A 1 99 ? 2.553 5.969 8.413 1.00 94.31 99 GLU A N 1
ATOM 826 C CA . GLU A 1 99 ? 1.900 6.294 9.685 1.00 94.31 99 GLU A CA 1
ATOM 827 C C . GLU A 1 99 ? 0.465 5.753 9.705 1.00 94.31 99 GLU A C 1
ATOM 829 O O . GLU A 1 99 ? 0.048 5.161 10.698 1.00 94.31 99 GLU A O 1
ATOM 834 N N . ALA A 1 100 ? -0.229 5.789 8.562 1.00 95.56 100 ALA A N 1
ATOM 835 C CA . ALA A 1 100 ? -1.549 5.182 8.416 1.00 95.56 100 ALA A CA 1
ATOM 836 C C . ALA A 1 100 ? -1.542 3.653 8.656 1.00 95.56 100 ALA A C 1
ATOM 838 O O . ALA A 1 100 ? -2.455 3.130 9.290 1.00 95.56 100 ALA A O 1
ATOM 839 N N . ILE A 1 101 ? -0.503 2.928 8.214 1.00 96.31 101 ILE A N 1
ATOM 840 C CA . ILE A 1 101 ? -0.343 1.480 8.462 1.00 96.31 101 ILE A CA 1
ATOM 841 C C . ILE A 1 101 ? -0.143 1.185 9.940 1.00 96.31 101 ILE A C 1
ATOM 843 O O . ILE A 1 101 ? -0.759 0.257 10.460 1.00 96.31 101 ILE A O 1
ATOM 847 N N . LYS A 1 102 ? 0.722 1.943 10.622 1.00 95.94 102 LYS A N 1
ATOM 848 C CA . LYS A 1 102 ? 0.955 1.741 12.057 1.00 95.94 102 LYS A CA 1
ATOM 849 C C . LYS A 1 102 ? -0.318 1.982 12.856 1.00 95.94 102 LYS A C 1
ATOM 851 O O . LYS A 1 102 ? -0.645 1.173 13.721 1.00 95.94 102 LYS A O 1
ATOM 856 N N . GLU A 1 103 ? -1.038 3.052 12.529 1.00 96.38 103 GLU A N 1
ATOM 857 C CA . GLU A 1 103 ? -2.303 3.367 13.184 1.00 96.38 103 GLU A CA 1
ATOM 858 C C . GLU A 1 103 ? -3.341 2.271 12.925 1.00 96.38 103 GLU A C 1
ATOM 860 O O . GLU A 1 103 ? -3.993 1.790 13.849 1.00 96.38 103 GLU A O 1
ATOM 865 N N . LEU A 1 104 ? -3.423 1.774 11.688 1.00 95.25 104 LEU A N 1
ATOM 866 C CA . LEU A 1 104 ? -4.299 0.657 11.363 1.00 95.25 104 LEU A CA 1
ATOM 867 C C . LEU A 1 104 ? -3.934 -0.619 12.145 1.00 95.25 104 LEU A C 1
ATOM 869 O O . LEU A 1 104 ? -4.829 -1.293 12.649 1.00 95.25 104 LEU A O 1
ATOM 873 N N . CYS A 1 105 ? -2.643 -0.935 12.307 1.00 96.50 105 CYS A N 1
ATOM 874 C CA . CYS A 1 105 ? -2.204 -2.074 13.126 1.00 96.50 105 CYS A CA 1
ATOM 875 C C . CYS A 1 105 ? -2.648 -1.923 14.590 1.00 96.50 105 CYS A C 1
ATOM 877 O O . CYS A 1 105 ? -3.152 -2.876 15.183 1.00 96.50 105 CYS A O 1
ATOM 879 N N . LYS A 1 106 ? -2.499 -0.716 15.154 1.00 95.56 106 LYS A N 1
ATOM 880 C CA . LYS A 1 106 ? -2.919 -0.388 16.524 1.00 95.56 106 LYS A CA 1
ATOM 881 C C . LYS A 1 106 ? -4.425 -0.580 16.706 1.00 95.56 106 LYS A C 1
ATOM 883 O O . LYS A 1 106 ? -4.837 -1.234 17.661 1.00 95.56 106 LYS A O 1
ATOM 888 N N . ILE A 1 107 ? -5.230 -0.059 15.780 1.00 93.62 107 ILE A N 1
ATOM 889 C CA . ILE A 1 107 ? -6.698 -0.153 15.810 1.00 93.62 107 ILE A CA 1
ATOM 890 C C . ILE A 1 107 ? -7.182 -1.597 15.678 1.00 93.62 107 ILE A C 1
ATOM 892 O O . ILE A 1 107 ? -8.131 -1.996 16.348 1.00 93.62 107 ILE A O 1
ATOM 896 N N . LEU A 1 108 ? -6.533 -2.381 14.816 1.00 92.56 108 LEU A N 1
ATOM 897 C CA . LEU A 1 108 ? -6.859 -3.792 14.614 1.00 92.56 108 LEU A CA 1
ATOM 898 C C . LEU A 1 108 ? -6.275 -4.705 15.700 1.00 92.56 108 LEU A C 1
ATOM 900 O O . LEU A 1 108 ? -6.552 -5.901 15.685 1.00 92.56 108 LEU A O 1
ATOM 904 N N . HIS A 1 109 ? -5.493 -4.161 16.637 1.00 95.06 109 HIS A N 1
ATOM 905 C CA . HIS A 1 109 ? -4.794 -4.914 17.679 1.00 95.06 109 HIS A CA 1
ATOM 906 C C . HIS A 1 109 ? -3.910 -6.050 17.128 1.00 95.06 109 HIS A C 1
ATOM 908 O O . HIS A 1 109 ? -3.840 -7.130 17.712 1.00 95.06 109 HIS A O 1
ATOM 914 N N . ILE A 1 110 ? -3.217 -5.796 16.014 1.00 95.81 110 ILE A N 1
ATOM 915 C CA . ILE A 1 110 ? -2.286 -6.746 15.381 1.00 95.81 110 ILE A CA 1
ATOM 916 C C . ILE A 1 110 ? -0.828 -6.303 15.555 1.00 95.81 110 ILE A C 1
ATOM 918 O O . ILE A 1 110 ? -0.541 -5.120 15.754 1.00 95.81 110 ILE A O 1
ATOM 922 N N . GLN A 1 111 ? 0.109 -7.253 15.467 1.00 96.69 111 GLN A N 1
ATOM 923 C CA . GLN A 1 111 ? 1.541 -6.964 15.595 1.00 96.69 111 GLN A CA 1
ATOM 924 C C . GLN A 1 111 ? 2.005 -6.065 14.442 1.00 96.69 111 GLN A C 1
ATOM 926 O O . GLN A 1 111 ? 1.863 -6.505 13.307 1.00 96.69 111 GLN A O 1
ATOM 931 N N . PRO A 1 112 ? 2.627 -4.894 14.674 1.00 96.25 112 PRO A N 1
ATOM 932 C CA . PRO A 1 112 ? 3.012 -3.962 13.615 1.00 96.25 112 PRO A CA 1
ATOM 933 C C . PRO A 1 112 ? 3.826 -4.591 12.475 1.00 96.25 112 PRO A C 1
ATOM 935 O O . PRO A 1 112 ? 4.762 -5.356 12.709 1.00 96.25 112 PRO A O 1
ATOM 938 N N . LEU A 1 113 ? 3.536 -4.193 11.229 1.00 95.94 113 LEU A N 1
ATOM 939 C CA . LEU A 1 113 ? 4.172 -4.766 10.034 1.00 95.94 113 LEU A CA 1
ATOM 940 C C . LEU A 1 113 ? 5.710 -4.717 10.065 1.00 95.94 113 LEU A C 1
ATOM 942 O O . LEU A 1 113 ? 6.364 -5.670 9.654 1.00 95.94 113 LEU A O 1
ATOM 946 N N . HIS A 1 114 ? 6.292 -3.627 10.567 1.00 96.12 114 HIS A N 1
ATOM 947 C CA . HIS A 1 114 ? 7.746 -3.474 10.664 1.00 96.12 114 HIS A CA 1
ATOM 948 C C . HIS A 1 114 ? 8.396 -4.465 11.638 1.00 96.12 114 HIS A C 1
ATOM 950 O O . HIS A 1 114 ? 9.522 -4.885 11.404 1.00 96.12 114 HIS A O 1
ATOM 956 N N . GLU A 1 115 ? 7.679 -4.891 12.679 1.00 96.50 115 GLU A N 1
ATOM 957 C CA . GLU A 1 115 ? 8.150 -5.911 13.619 1.00 96.50 115 GLU A CA 1
ATOM 958 C C . GLU A 1 115 ? 7.909 -7.323 13.077 1.00 96.50 115 GLU A C 1
ATOM 960 O O . GLU A 1 115 ? 8.773 -8.191 13.184 1.00 96.50 115 GLU A O 1
ATOM 965 N N . LYS A 1 116 ? 6.737 -7.553 12.468 1.00 96.62 116 LYS A N 1
ATOM 966 C CA . LYS A 1 116 ? 6.341 -8.863 11.936 1.00 96.62 116 LYS A CA 1
ATOM 967 C C . LYS A 1 116 ? 7.160 -9.266 10.711 1.00 96.62 116 LYS A C 1
ATOM 969 O O . LYS A 1 116 ? 7.548 -10.424 10.573 1.00 96.62 116 LYS A O 1
ATOM 974 N N . ASN A 1 117 ? 7.371 -8.329 9.789 1.00 96.88 117 ASN A N 1
ATOM 975 C CA . ASN A 1 117 ? 8.026 -8.571 8.511 1.00 96.88 117 ASN A CA 1
ATOM 976 C C . ASN A 1 117 ? 8.830 -7.339 8.070 1.00 96.88 117 ASN A C 1
ATOM 978 O O . ASN A 1 117 ? 8.409 -6.544 7.224 1.00 96.88 117 ASN A O 1
ATOM 982 N N . GLN A 1 118 ? 10.041 -7.219 8.619 1.00 96.31 118 GLN A N 1
ATOM 983 C CA . GLN A 1 118 ? 10.963 -6.121 8.322 1.00 96.31 118 GLN A CA 1
ATOM 984 C C . GLN A 1 118 ? 11.288 -5.998 6.825 1.00 96.31 118 GLN A C 1
ATOM 986 O O . GLN A 1 118 ? 11.468 -4.890 6.319 1.00 96.31 118 GLN A O 1
ATOM 991 N N . LYS A 1 119 ? 11.353 -7.119 6.094 1.00 96.38 119 LYS A N 1
ATOM 992 C CA . LYS A 1 119 ? 11.614 -7.101 4.650 1.00 96.38 119 LYS A CA 1
ATOM 993 C C . LYS A 1 119 ? 10.472 -6.413 3.901 1.00 96.38 119 LYS A C 1
ATOM 995 O O . LYS A 1 119 ? 10.734 -5.488 3.140 1.00 96.38 119 LYS A O 1
ATOM 1000 N N . LEU A 1 120 ? 9.229 -6.832 4.142 1.00 96.50 120 LEU A N 1
ATOM 1001 C CA . LEU A 1 120 ? 8.050 -6.248 3.497 1.00 96.50 120 LEU A CA 1
ATOM 1002 C C . LEU A 1 120 ? 7.893 -4.762 3.845 1.00 96.50 120 LEU A C 1
ATOM 1004 O O . LEU A 1 120 ? 7.545 -3.952 2.990 1.00 96.50 120 LEU A O 1
ATOM 1008 N N . TRP A 1 121 ? 8.228 -4.387 5.080 1.00 97.25 121 TRP A N 1
ATOM 1009 C CA . TRP A 1 121 ? 8.278 -2.988 5.489 1.00 97.25 121 TRP A CA 1
ATOM 1010 C C . TRP A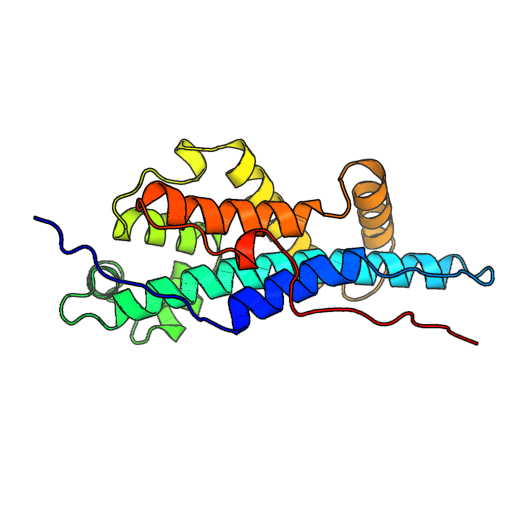 1 121 ? 9.316 -2.173 4.710 1.00 97.25 121 TRP A C 1
ATOM 1012 O O . TRP A 1 121 ? 9.007 -1.091 4.216 1.00 97.25 121 TRP A O 1
ATOM 1022 N N . ASN A 1 122 ? 10.536 -2.691 4.555 1.00 95.88 122 ASN A N 1
ATOM 1023 C CA . ASN A 1 122 ? 11.575 -2.024 3.769 1.00 95.88 122 ASN A CA 1
ATOM 1024 C C . ASN A 1 122 ? 11.183 -1.921 2.286 1.00 95.88 122 ASN A C 1
ATOM 1026 O O . ASN A 1 122 ? 11.411 -0.880 1.668 1.00 95.88 122 ASN A O 1
ATOM 1030 N N . ASP A 1 123 ? 10.549 -2.961 1.737 1.00 95.06 123 ASP A N 1
ATOM 1031 C CA . ASP A 1 123 ? 10.037 -2.967 0.364 1.00 95.06 123 ASP A CA 1
ATOM 1032 C C . ASP A 1 123 ? 8.937 -1.892 0.178 1.00 95.06 123 ASP A C 1
ATOM 1034 O O . ASP A 1 123 ? 8.951 -1.157 -0.812 1.00 95.06 123 ASP A O 1
ATOM 1038 N N . LEU A 1 124 ? 8.040 -1.716 1.158 1.00 95.69 124 LEU A N 1
ATOM 1039 C CA . LEU A 1 124 ? 7.057 -0.624 1.182 1.00 95.69 124 LEU A CA 1
ATOM 1040 C C . LEU A 1 124 ? 7.727 0.756 1.237 1.00 95.69 124 LEU A C 1
ATOM 1042 O O . LEU A 1 124 ? 7.360 1.644 0.468 1.00 95.69 124 LEU A O 1
ATOM 1046 N N . LEU A 1 125 ? 8.695 0.960 2.137 1.00 94.88 125 LEU A N 1
ATOM 1047 C CA . LEU A 1 125 ? 9.406 2.241 2.246 1.00 94.88 125 LEU A CA 1
ATOM 1048 C C . LEU A 1 125 ? 10.130 2.591 0.944 1.00 94.88 125 LEU A C 1
ATOM 1050 O O . LEU A 1 125 ? 10.180 3.762 0.563 1.00 94.88 125 LEU A O 1
ATOM 1054 N N . GLN A 1 126 ? 10.645 1.580 0.240 1.00 92.38 126 GLN A N 1
ATOM 1055 C CA . GLN A 1 126 ? 11.198 1.765 -1.091 1.00 92.38 126 GLN A CA 1
ATOM 1056 C C . GLN A 1 126 ? 10.122 2.259 -2.067 1.00 92.38 126 GLN A C 1
ATOM 1058 O O . GLN A 1 126 ? 10.357 3.261 -2.732 1.00 92.38 126 GLN A O 1
ATOM 1063 N N . ILE A 1 127 ? 8.932 1.647 -2.117 1.00 93.44 127 ILE A N 1
ATOM 1064 C CA . ILE A 1 127 ? 7.835 2.139 -2.975 1.00 93.44 127 ILE A CA 1
ATOM 1065 C C . ILE A 1 127 ? 7.497 3.599 -2.675 1.00 93.44 127 ILE A C 1
ATOM 1067 O O . ILE A 1 127 ? 7.401 4.391 -3.606 1.00 93.44 127 ILE A O 1
ATOM 1071 N N . VAL A 1 128 ? 7.354 3.971 -1.399 1.00 92.69 128 VAL A N 1
ATOM 1072 C CA . VAL A 1 128 ? 7.041 5.357 -1.005 1.00 92.69 128 VAL A CA 1
ATOM 1073 C C . VAL A 1 128 ? 8.106 6.329 -1.516 1.00 92.69 128 VAL A C 1
ATOM 1075 O O . VAL A 1 128 ? 7.773 7.393 -2.041 1.00 92.69 128 VAL A O 1
ATOM 1078 N N . LYS A 1 129 ? 9.385 5.953 -1.395 1.00 90.75 129 LYS A N 1
ATOM 1079 C CA . LYS A 1 129 ? 10.507 6.752 -1.892 1.00 90.75 129 LYS A CA 1
ATOM 1080 C C . LYS A 1 129 ? 10.461 6.911 -3.413 1.00 90.75 129 LYS A C 1
ATOM 1082 O O . LYS A 1 129 ? 10.547 8.036 -3.894 1.00 90.75 129 LYS A O 1
ATOM 1087 N N . GLU A 1 130 ? 10.318 5.810 -4.150 1.00 88.19 130 GLU A N 1
ATOM 1088 C CA . GLU A 1 130 ? 10.308 5.845 -5.617 1.00 88.19 130 GLU A CA 1
ATOM 1089 C C . GLU A 1 130 ? 9.082 6.605 -6.150 1.00 88.19 130 GLU A C 1
ATOM 1091 O O . GLU A 1 130 ? 9.211 7.402 -7.069 1.00 88.19 130 GLU A O 1
ATOM 1096 N N . VAL A 1 131 ? 7.899 6.449 -5.539 1.00 90.00 131 VAL A N 1
ATOM 1097 C CA . VAL A 1 131 ? 6.694 7.206 -5.930 1.00 90.00 131 VAL A CA 1
ATOM 1098 C C . VAL A 1 131 ? 6.885 8.705 -5.748 1.00 90.00 131 VAL A C 1
ATOM 1100 O O . VAL A 1 131 ? 6.523 9.465 -6.641 1.00 90.00 131 VAL A O 1
ATOM 1103 N N . ARG A 1 132 ? 7.473 9.145 -4.627 1.00 87.81 132 ARG A N 1
ATOM 1104 C CA . ARG A 1 132 ? 7.796 10.566 -4.434 1.00 87.81 132 ARG A CA 1
ATOM 1105 C C . ARG A 1 132 ? 8.699 11.069 -5.556 1.00 87.81 132 ARG A C 1
ATOM 1107 O O . ARG A 1 132 ? 8.401 12.097 -6.149 1.00 87.81 132 ARG A O 1
ATOM 1114 N N . HIS A 1 133 ? 9.730 10.297 -5.882 1.00 84.75 133 HIS A N 1
ATOM 1115 C CA . HIS A 1 133 ? 10.655 10.657 -6.941 1.00 84.75 133 HIS A CA 1
ATOM 1116 C C . HIS A 1 133 ? 9.966 10.723 -8.317 1.00 84.75 133 HIS A C 1
ATOM 1118 O O . HIS A 1 133 ? 10.090 11.724 -9.008 1.00 84.75 133 HIS A O 1
ATOM 1124 N N . TYR A 1 134 ? 9.144 9.740 -8.698 1.00 85.62 134 TYR A N 1
ATOM 1125 C CA . TYR A 1 134 ? 8.402 9.792 -9.969 1.00 85.62 134 TYR A CA 1
ATOM 1126 C C . TYR A 1 134 ? 7.424 10.973 -10.061 1.00 85.62 134 TYR A C 1
ATOM 1128 O O . TYR A 1 134 ? 7.183 11.489 -11.150 1.00 85.62 134 TYR A O 1
ATOM 1136 N N . LEU A 1 135 ? 6.851 11.411 -8.936 1.00 83.69 135 LEU A N 1
ATOM 1137 C CA . LEU A 1 135 ? 5.974 12.586 -8.900 1.00 83.69 135 LEU A CA 1
ATOM 1138 C C . LEU A 1 135 ? 6.752 13.910 -8.984 1.00 83.69 135 LEU A C 1
ATOM 1140 O O . LEU A 1 135 ? 6.206 14.900 -9.469 1.00 83.69 135 LEU A O 1
ATOM 1144 N N . GLU A 1 136 ? 8.005 13.934 -8.529 1.00 81.50 136 GLU A N 1
ATOM 1145 C CA . GLU A 1 136 ? 8.910 15.087 -8.629 1.00 81.50 136 GLU A CA 1
ATOM 1146 C C . GLU A 1 136 ? 9.550 15.187 -10.030 1.00 81.50 136 GLU A C 1
ATOM 1148 O O . GLU A 1 136 ? 9.706 16.288 -10.561 1.00 81.50 136 GLU A O 1
ATOM 1153 N N . HIS A 1 137 ? 9.823 14.047 -10.674 1.00 73.44 137 HIS A N 1
ATOM 1154 C CA . HIS A 1 137 ? 10.495 13.939 -11.973 1.00 73.44 137 HIS A CA 1
ATOM 1155 C C . HIS A 1 137 ? 9.524 13.481 -13.072 1.00 73.44 137 HIS A C 1
ATOM 1157 O O . HIS A 1 137 ? 9.595 12.374 -13.601 1.00 73.44 137 HIS A O 1
ATOM 1163 N N . ILE A 1 138 ? 8.594 14.372 -13.437 1.00 63.94 138 ILE A N 1
ATOM 1164 C CA . ILE A 1 138 ? 7.568 14.117 -14.472 1.00 63.94 138 ILE A CA 1
ATOM 1165 C C . ILE A 1 138 ? 8.192 13.976 -15.879 1.00 63.94 138 ILE A C 1
ATOM 1167 O O . ILE A 1 138 ? 7.569 13.429 -16.789 1.00 63.94 138 ILE A O 1
ATOM 1171 N N . LYS A 1 139 ? 9.419 14.476 -16.080 1.00 64.94 139 LYS A N 1
ATOM 1172 C CA . LYS A 1 139 ? 10.157 14.392 -17.347 1.00 64.94 139 LYS A CA 1
ATOM 1173 C C . LYS A 1 139 ? 11.347 13.455 -17.199 1.00 64.94 139 LYS A C 1
ATOM 1175 O O . LYS A 1 139 ? 12.047 13.522 -16.198 1.00 64.94 139 LYS A O 1
ATOM 1180 N N . PHE A 1 140 ? 11.594 12.657 -18.235 1.00 63.94 140 PHE A N 1
ATOM 1181 C CA . PHE A 1 140 ? 12.768 11.800 -18.308 1.00 63.94 140 PHE A CA 1
ATOM 1182 C C . PHE A 1 140 ? 14.041 12.655 -18.390 1.00 63.94 140 PHE A C 1
ATOM 1184 O O . PHE A 1 140 ? 14.263 13.369 -19.368 1.00 63.94 140 PHE A O 1
ATOM 1191 N N . ASP A 1 141 ? 14.842 12.611 -17.333 1.00 71.62 141 ASP A N 1
ATOM 1192 C CA . ASP A 1 141 ? 16.113 13.315 -17.172 1.00 71.62 141 ASP A CA 1
ATOM 1193 C C . ASP A 1 141 ? 17.264 12.334 -16.844 1.00 71.62 141 ASP A C 1
ATOM 1195 O O . ASP A 1 141 ? 17.112 11.105 -16.864 1.00 71.62 141 ASP A O 1
ATOM 1199 N N . GLU A 1 142 ? 18.464 12.856 -16.574 1.00 73.00 142 GLU A N 1
ATOM 1200 C CA . GLU A 1 142 ? 19.619 12.021 -16.211 1.00 73.00 142 GLU A CA 1
ATOM 1201 C C . GLU A 1 142 ? 19.387 11.217 -14.917 1.00 73.00 142 GLU A C 1
ATOM 1203 O O . GLU A 1 142 ? 19.915 10.111 -14.769 1.00 73.00 142 GLU A O 1
ATOM 1208 N N . GLU A 1 143 ? 18.586 11.737 -13.981 1.00 71.94 143 GLU A N 1
ATOM 1209 C CA . GLU A 1 143 ? 18.213 11.015 -12.759 1.00 71.94 143 GLU A CA 1
ATOM 1210 C C . GLU A 1 143 ? 17.225 9.883 -13.066 1.00 71.94 143 GLU A C 1
ATOM 1212 O O . GLU A 1 143 ? 17.421 8.749 -12.617 1.00 71.94 143 GLU A O 1
ATOM 1217 N N . SER A 1 144 ? 16.256 10.143 -13.943 1.00 68.81 144 SER A N 1
ATOM 1218 C CA . SER A 1 144 ? 15.313 9.158 -14.479 1.00 68.81 144 SER A CA 1
ATOM 1219 C C . SER A 1 144 ? 16.027 8.017 -15.202 1.00 68.81 144 SER A C 1
ATOM 1221 O O . SER A 1 144 ? 15.609 6.866 -15.086 1.00 68.81 144 SER A O 1
ATOM 1223 N N . THR A 1 145 ? 17.138 8.304 -15.891 1.00 69.62 145 THR A N 1
ATOM 1224 C CA . THR A 1 145 ? 17.973 7.282 -16.550 1.00 69.62 145 THR A CA 1
ATOM 1225 C C . THR A 1 145 ? 18.610 6.340 -15.527 1.00 69.62 145 THR A C 1
ATOM 1227 O O . THR A 1 145 ? 18.486 5.125 -15.653 1.00 69.62 145 THR A O 1
ATOM 1230 N N . LYS A 1 146 ? 19.212 6.876 -14.456 1.00 71.81 146 LYS A N 1
ATOM 1231 C CA . LYS A 1 146 ? 19.802 6.052 -13.381 1.00 71.81 146 LYS A CA 1
ATOM 1232 C C . LYS A 1 146 ? 18.757 5.172 -12.697 1.00 71.81 146 LYS A C 1
ATOM 1234 O O . LYS A 1 146 ? 19.055 4.047 -12.303 1.00 71.81 146 LYS A O 1
ATOM 1239 N N . ILE A 1 147 ? 17.539 5.684 -12.544 1.00 68.31 147 ILE A N 1
ATOM 1240 C CA . ILE A 1 147 ? 16.424 4.951 -11.938 1.00 68.31 147 ILE A CA 1
ATOM 1241 C C . ILE A 1 147 ? 15.904 3.877 -12.870 1.00 68.31 147 ILE A C 1
ATOM 1243 O O . ILE A 1 147 ? 15.664 2.762 -12.414 1.00 68.31 147 ILE A O 1
ATOM 1247 N N . LEU A 1 148 ? 15.768 4.188 -14.156 1.00 70.06 148 LEU A N 1
ATOM 1248 C CA . LEU A 1 148 ? 15.395 3.218 -15.171 1.00 70.06 148 LEU A CA 1
ATOM 1249 C C . LEU A 1 148 ? 16.406 2.066 -15.203 1.00 70.06 148 LEU A C 1
ATOM 1251 O O . LEU A 1 148 ? 16.006 0.910 -15.087 1.00 70.06 148 LEU A O 1
ATOM 1255 N N . ASP A 1 149 ? 17.702 2.374 -15.257 1.00 69.94 149 ASP A N 1
ATOM 1256 C CA . ASP A 1 149 ? 18.769 1.370 -15.256 1.00 69.94 149 ASP A CA 1
ATOM 1257 C C . ASP A 1 149 ? 18.733 0.516 -13.987 1.00 69.94 149 ASP A C 1
ATOM 1259 O O . ASP A 1 149 ? 18.818 -0.713 -14.048 1.00 69.94 149 ASP A O 1
ATOM 1263 N N . LYS A 1 150 ? 18.532 1.142 -12.823 1.00 68.94 150 LYS A N 1
ATOM 1264 C CA . LYS A 1 150 ? 18.394 0.441 -11.543 1.00 68.94 150 LYS A CA 1
ATOM 1265 C C . LYS A 1 150 ? 17.150 -0.451 -11.499 1.00 68.94 150 LYS A C 1
ATOM 1267 O O . LYS A 1 150 ? 17.218 -1.595 -11.056 1.00 68.94 150 LYS A O 1
ATOM 1272 N N . ALA A 1 151 ? 16.010 0.055 -11.960 1.00 66.06 151 ALA A N 1
ATOM 1273 C CA . ALA A 1 151 ? 14.751 -0.677 -11.977 1.00 66.06 151 ALA A CA 1
ATOM 1274 C C . ALA A 1 151 ? 14.802 -1.869 -12.944 1.00 66.06 151 ALA A C 1
ATOM 1276 O O . ALA A 1 151 ? 14.261 -2.925 -12.624 1.00 66.06 151 ALA A O 1
ATOM 1277 N N . LEU A 1 152 ? 15.491 -1.723 -14.079 1.00 66.69 152 LEU A N 1
ATOM 1278 C CA . LEU A 1 152 ? 15.692 -2.786 -15.064 1.00 66.69 152 LEU A CA 1
ATOM 1279 C C . LEU A 1 152 ? 16.726 -3.834 -14.629 1.00 66.69 152 LEU A C 1
ATOM 1281 O O . LEU A 1 152 ? 16.591 -4.997 -15.008 1.00 66.69 152 LEU A O 1
ATOM 1285 N N . SER A 1 153 ? 17.745 -3.448 -13.854 1.00 67.31 153 SER A N 1
ATOM 1286 C CA . SER A 1 153 ? 18.860 -4.337 -13.489 1.00 67.31 153 SER A CA 1
ATOM 1287 C C . SER A 1 153 ? 18.731 -5.005 -12.117 1.00 67.31 153 SER A C 1
ATOM 1289 O O . SER A 1 153 ? 19.199 -6.130 -11.949 1.00 67.31 153 SER A O 1
ATOM 1291 N N . GLU A 1 154 ? 18.097 -4.360 -11.132 1.00 65.81 154 GLU A N 1
ATOM 1292 C CA . GLU A 1 154 ? 18.136 -4.822 -9.734 1.00 65.81 154 GLU A CA 1
ATOM 1293 C C . GLU A 1 154 ? 16.824 -5.435 -9.231 1.00 65.81 154 GLU A C 1
ATOM 1295 O O . GLU A 1 154 ? 16.815 -6.129 -8.209 1.00 65.81 154 GLU A O 1
ATOM 1300 N N . LYS A 1 155 ? 15.692 -5.159 -9.887 1.00 67.69 155 LYS A N 1
ATOM 1301 C CA . LYS A 1 155 ? 14.367 -5.534 -9.376 1.00 67.69 155 LYS A CA 1
ATOM 1302 C C . LYS A 1 155 ? 13.541 -6.256 -10.426 1.00 67.69 155 LYS A C 1
ATOM 1304 O O . LYS A 1 155 ? 13.626 -6.005 -11.622 1.00 67.69 155 LYS A O 1
ATOM 1309 N N . SER A 1 156 ? 12.693 -7.168 -9.956 1.00 74.75 156 SER A N 1
ATOM 1310 C CA . SER A 1 156 ? 11.684 -7.757 -10.822 1.00 74.75 156 SER A CA 1
ATOM 1311 C C . SER A 1 156 ? 10.659 -6.694 -11.204 1.00 74.75 156 SER A C 1
ATOM 1313 O O . SER A 1 156 ? 10.229 -5.899 -10.369 1.00 74.75 156 SER A O 1
ATOM 1315 N N . TRP A 1 157 ? 10.197 -6.738 -12.450 1.00 74.50 157 TRP A N 1
ATOM 1316 C CA . TRP A 1 157 ? 9.170 -5.837 -12.976 1.00 74.50 157 TRP A CA 1
ATOM 1317 C C . TRP A 1 157 ? 7.923 -5.759 -12.082 1.00 74.50 157 TRP A C 1
ATOM 1319 O O . TRP A 1 157 ? 7.348 -4.698 -11.881 1.00 74.50 157 TRP A O 1
ATOM 1329 N N . ASN A 1 158 ? 7.535 -6.880 -11.473 1.00 83.50 158 ASN A N 1
ATOM 1330 C CA . ASN A 1 158 ? 6.374 -6.965 -10.589 1.00 83.50 158 ASN A CA 1
ATOM 1331 C C . ASN A 1 158 ? 6.622 -6.523 -9.137 1.00 83.50 158 ASN A C 1
ATOM 1333 O O . ASN A 1 158 ? 5.698 -6.648 -8.332 1.00 83.50 158 ASN A O 1
ATOM 1337 N N . PHE A 1 159 ? 7.818 -6.030 -8.790 1.00 90.00 159 PHE A N 1
ATOM 1338 C CA . PHE A 1 159 ? 8.207 -5.700 -7.415 1.00 90.00 159 PHE A CA 1
ATOM 1339 C C . PHE A 1 159 ? 7.156 -4.847 -6.700 1.00 90.00 159 PHE A C 1
ATOM 1341 O O . PHE A 1 159 ? 6.651 -5.259 -5.658 1.00 90.00 159 PHE A O 1
ATOM 1348 N N . ALA A 1 160 ? 6.775 -3.701 -7.276 1.00 91.81 160 ALA A N 1
ATOM 1349 C CA . ALA A 1 160 ? 5.847 -2.790 -6.612 1.00 91.81 160 ALA A CA 1
ATOM 1350 C C . ALA A 1 160 ? 4.460 -3.427 -6.408 1.00 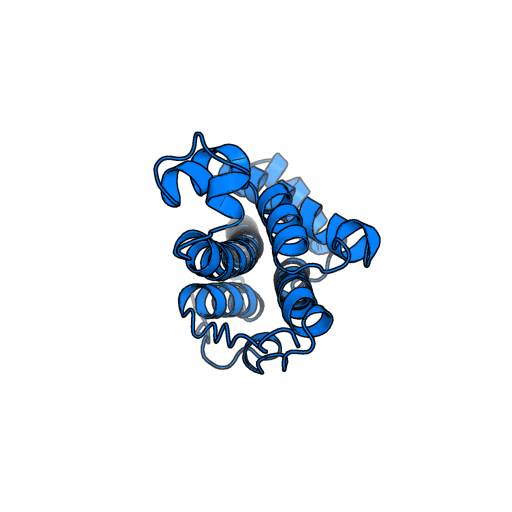91.81 160 ALA A C 1
ATOM 1352 O O . ALA A 1 160 ? 3.925 -3.401 -5.299 1.00 91.81 160 ALA A O 1
ATOM 1353 N N . SER A 1 161 ? 3.931 -4.092 -7.442 1.00 92.31 161 SER A N 1
ATOM 1354 C CA . SER A 1 161 ? 2.615 -4.743 -7.380 1.00 92.31 161 SER A CA 1
ATOM 1355 C C . SER A 1 161 ? 2.566 -5.905 -6.382 1.00 92.31 161 SER A C 1
ATOM 1357 O O . SER A 1 161 ? 1.582 -6.049 -5.661 1.00 92.31 161 SER A O 1
ATOM 1359 N N . LYS A 1 162 ? 3.641 -6.701 -6.283 1.00 92.69 162 LYS A N 1
ATOM 1360 C CA . LYS A 1 162 ? 3.743 -7.806 -5.319 1.00 92.69 162 LYS A CA 1
ATOM 1361 C C . LYS A 1 162 ? 3.862 -7.307 -3.889 1.00 92.69 162 LYS A C 1
ATOM 1363 O O . LYS A 1 162 ? 3.252 -7.870 -2.991 1.00 92.69 162 LYS A O 1
ATOM 1368 N N . THR A 1 163 ? 4.633 -6.249 -3.670 1.00 95.12 163 THR A N 1
ATOM 1369 C CA . THR A 1 163 ? 4.732 -5.626 -2.350 1.00 95.12 163 THR A CA 1
ATOM 1370 C C . THR A 1 163 ? 3.381 -5.059 -1.918 1.00 95.12 163 THR A C 1
ATOM 1372 O O . THR A 1 163 ? 2.988 -5.263 -0.776 1.00 95.12 163 THR A O 1
ATOM 1375 N N . ALA A 1 164 ? 2.635 -4.405 -2.817 1.00 95.50 164 ALA A N 1
ATOM 1376 C CA . ALA A 1 164 ? 1.286 -3.930 -2.513 1.00 95.50 164 ALA A CA 1
ATOM 1377 C C . ALA A 1 164 ? 0.322 -5.067 -2.155 1.00 95.50 164 ALA A C 1
ATOM 1379 O O . ALA A 1 164 ? -0.386 -4.973 -1.153 1.00 95.50 164 ALA A O 1
ATOM 1380 N N . GLU A 1 165 ? 0.342 -6.148 -2.935 1.00 95.19 165 GLU A N 1
ATOM 1381 C CA . GLU A 1 165 ? -0.397 -7.377 -2.645 1.00 95.19 165 GLU A CA 1
ATOM 1382 C C . GLU A 1 165 ? -0.078 -7.916 -1.244 1.00 95.19 165 GLU A C 1
ATOM 1384 O O . GLU A 1 165 ? -0.983 -8.102 -0.432 1.00 95.19 165 GLU A O 1
ATOM 1389 N N . GLU A 1 166 ? 1.203 -8.101 -0.927 1.00 96.56 166 GLU A N 1
ATOM 1390 C CA . GLU A 1 166 ? 1.633 -8.683 0.345 1.00 96.56 166 GLU A CA 1
ATOM 1391 C C . GLU A 1 166 ? 1.347 -7.759 1.543 1.00 96.56 166 GLU A C 1
ATOM 1393 O O . GLU A 1 166 ? 0.951 -8.244 2.605 1.00 96.56 166 GLU A O 1
ATOM 1398 N N . VAL A 1 167 ? 1.458 -6.431 1.384 1.00 97.06 167 VAL A N 1
ATOM 1399 C CA . VAL A 1 167 ? 1.065 -5.460 2.425 1.00 97.06 167 VAL A CA 1
ATOM 1400 C C . VAL A 1 167 ? -0.426 -5.568 2.739 1.00 97.06 167 VAL A C 1
ATOM 1402 O O . VAL A 1 167 ? -0.803 -5.618 3.907 1.00 97.06 167 VAL A O 1
ATOM 1405 N N . ILE A 1 168 ? -1.286 -5.620 1.719 1.00 95.62 168 ILE A N 1
ATOM 1406 C CA . ILE A 1 168 ? -2.738 -5.735 1.918 1.00 95.62 168 ILE A CA 1
ATOM 1407 C C . ILE A 1 168 ? -3.082 -7.109 2.516 1.00 95.62 168 ILE A C 1
ATOM 1409 O O . ILE A 1 168 ? -3.864 -7.204 3.463 1.00 95.62 168 ILE A O 1
ATOM 1413 N N . LYS A 1 169 ? -2.453 -8.175 2.014 1.00 95.38 169 LYS A N 1
ATOM 1414 C CA . LYS A 1 169 ? -2.663 -9.560 2.457 1.00 95.38 169 LYS A CA 1
ATOM 1415 C C . LYS A 1 169 ? -2.301 -9.764 3.920 1.00 95.38 169 LYS A C 1
ATOM 1417 O O . LYS A 1 169 ? -2.978 -10.524 4.615 1.00 95.38 169 LYS A O 1
ATOM 1422 N N . TYR A 1 170 ? -1.271 -9.070 4.396 1.00 96.44 170 TYR A N 1
ATOM 1423 C CA . TYR A 1 170 ? -0.878 -9.079 5.800 1.00 96.44 170 TYR A CA 1
ATOM 1424 C C . TYR A 1 170 ? -2.044 -8.675 6.720 1.00 96.44 170 TYR A C 1
ATOM 1426 O O . TYR A 1 170 ? -2.298 -9.368 7.702 1.00 96.44 170 TYR A O 1
ATOM 1434 N N . PHE A 1 171 ? -2.833 -7.651 6.372 1.00 95.00 171 PHE A N 1
ATOM 1435 C CA . PHE A 1 171 ? -3.975 -7.239 7.198 1.00 95.00 171 PHE A CA 1
ATOM 1436 C C . PHE A 1 171 ? -5.104 -8.272 7.225 1.00 95.00 171 PHE A C 1
ATOM 1438 O O . PHE A 1 171 ? -5.697 -8.490 8.279 1.00 95.00 171 PHE A O 1
ATOM 1445 N N . TYR A 1 172 ? -5.387 -8.938 6.103 1.00 93.38 172 TYR A N 1
ATOM 1446 C CA . TYR A 1 172 ? -6.341 -10.053 6.087 1.00 93.38 172 TYR A CA 1
ATOM 1447 C C . TYR A 1 172 ? -5.848 -11.212 6.959 1.00 93.38 172 TYR A C 1
ATOM 1449 O O . TYR A 1 172 ? -6.578 -11.702 7.816 1.00 93.38 172 TYR A O 1
ATOM 1457 N N . THR A 1 173 ? -4.580 -11.587 6.797 1.00 93.88 173 THR A N 1
ATOM 1458 C CA . THR A 1 173 ? -3.988 -12.741 7.485 1.00 93.88 173 THR A CA 1
ATOM 1459 C C . THR A 1 173 ? -3.923 -12.528 8.998 1.00 93.88 173 THR A C 1
ATOM 1461 O O . THR A 1 173 ? -4.385 -13.379 9.753 1.00 93.88 173 THR A O 1
ATOM 1464 N N . GLU A 1 174 ? -3.418 -11.382 9.464 1.00 93.88 174 GLU A N 1
ATOM 1465 C CA . GLU A 1 174 ? -3.284 -11.111 10.905 1.00 93.88 174 GLU A CA 1
ATOM 1466 C C . GLU A 1 174 ? -4.632 -10.860 11.599 1.00 93.88 174 GLU A C 1
ATOM 1468 O O . GLU A 1 174 ? -4.721 -10.965 12.819 1.00 93.88 174 GLU A O 1
ATOM 1473 N N . THR A 1 175 ? -5.697 -10.572 10.843 1.00 90.56 175 THR A N 1
ATOM 1474 C CA . THR A 1 175 ? -7.064 -10.474 11.381 1.00 90.56 175 THR A CA 1
ATOM 1475 C C . THR A 1 175 ? -7.872 -11.765 11.218 1.00 90.56 175 THR A C 1
ATOM 1477 O O . THR A 1 175 ? -9.076 -11.761 11.464 1.00 90.56 175 THR A O 1
ATOM 1480 N N . ASN A 1 176 ? -7.225 -12.879 10.840 1.00 90.94 176 ASN A N 1
ATOM 1481 C CA . ASN A 1 176 ? -7.856 -14.179 10.574 1.00 90.94 176 ASN A CA 1
ATOM 1482 C C . ASN A 1 176 ? -9.008 -14.109 9.555 1.00 90.94 176 ASN A C 1
ATOM 1484 O O . ASN A 1 176 ? -9.994 -14.840 9.663 1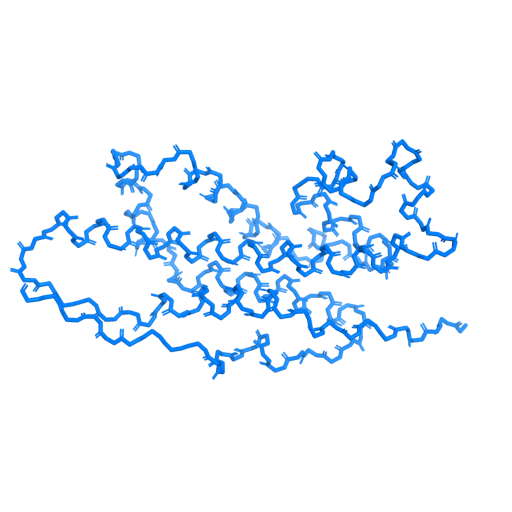.00 90.94 176 ASN A O 1
ATOM 1488 N N . LYS A 1 177 ? -8.895 -13.217 8.568 1.00 87.56 177 LYS A N 1
ATOM 1489 C CA . LYS A 1 177 ? -9.850 -13.078 7.468 1.00 87.56 177 LYS A CA 1
ATOM 1490 C C . LYS A 1 177 ? -9.367 -13.815 6.230 1.00 87.56 177 LYS A C 1
ATOM 1492 O O . LYS A 1 177 ? -8.168 -13.932 5.982 1.00 87.56 177 LYS A O 1
ATOM 1497 N N . GLU A 1 178 ? -10.320 -14.269 5.424 1.00 89.44 178 GLU A N 1
ATOM 1498 C CA . GLU A 1 178 ? -10.022 -14.856 4.124 1.00 89.44 178 GLU A CA 1
ATOM 1499 C C . GLU A 1 178 ? -9.394 -13.809 3.198 1.00 89.44 178 GLU A C 1
ATOM 1501 O O . GLU A 1 178 ? -9.879 -12.681 3.084 1.00 89.44 178 GLU A O 1
ATOM 1506 N N . VAL A 1 179 ? -8.291 -14.186 2.551 1.00 89.81 179 VAL A N 1
ATOM 1507 C CA . VAL A 1 179 ? -7.607 -13.337 1.578 1.00 89.81 179 VAL A CA 1
ATOM 1508 C C . VAL A 1 179 ? -8.413 -13.347 0.277 1.00 89.81 179 VAL A C 1
ATOM 1510 O O . VAL A 1 179 ? -8.564 -14.416 -0.315 1.00 89.81 179 VAL A O 1
ATOM 1513 N N . PRO A 1 180 ? -8.901 -12.193 -0.210 1.00 87.06 180 PRO A N 1
ATOM 1514 C CA . PRO A 1 180 ? -9.691 -12.158 -1.431 1.00 87.06 180 PRO A CA 1
ATOM 1515 C C . PRO A 1 180 ? -8.886 -12.594 -2.655 1.00 87.06 180 PRO A C 1
ATOM 1517 O O . PRO A 1 180 ? -7.731 -12.213 -2.829 1.00 87.06 180 PRO A O 1
ATOM 1520 N N . GLU A 1 181 ? -9.526 -13.311 -3.572 1.00 85.56 181 GLU A N 1
ATOM 1521 C CA . GLU A 1 181 ? -8.866 -13.852 -4.765 1.00 85.56 181 GLU A CA 1
ATOM 1522 C C . GLU A 1 181 ? -8.337 -12.762 -5.720 1.00 85.56 181 GLU A C 1
ATOM 1524 O O . GLU A 1 181 ? -7.281 -12.923 -6.335 1.00 85.56 181 GLU A O 1
ATOM 1529 N N . TRP A 1 182 ? -9.013 -11.606 -5.795 1.00 84.25 182 TRP A N 1
ATOM 1530 C CA . TRP A 1 182 ? -8.544 -10.446 -6.574 1.00 84.25 182 TRP A CA 1
ATOM 1531 C C . TRP A 1 182 ? -7.179 -9.936 -6.093 1.00 84.25 182 TRP A C 1
ATOM 1533 O O . TRP A 1 182 ? -6.421 -9.327 -6.854 1.00 84.25 182 TRP A O 1
ATOM 1543 N N . LEU A 1 183 ? -6.833 -10.201 -4.831 1.00 86.00 183 LEU A N 1
ATOM 1544 C CA . LEU A 1 183 ? -5.544 -9.824 -4.281 1.00 86.00 183 LEU A CA 1
ATOM 1545 C C . LEU A 1 183 ? -4.419 -10.705 -4.813 1.00 86.00 183 LEU A C 1
ATOM 1547 O O . LEU A 1 183 ? -3.279 -10.287 -4.731 1.00 86.00 183 LEU A O 1
ATOM 1551 N N . ILE A 1 184 ? -4.707 -11.864 -5.402 1.00 79.94 184 ILE A N 1
ATOM 1552 C CA . ILE A 1 184 ? -3.698 -12.811 -5.902 1.00 79.94 184 ILE A CA 1
ATOM 1553 C C . ILE A 1 184 ? -3.656 -12.791 -7.439 1.00 79.94 184 ILE A C 1
ATOM 1555 O O . ILE A 1 184 ? -2.590 -12.906 -8.044 1.00 79.94 184 ILE A O 1
ATOM 1559 N N . GLU A 1 185 ? -4.798 -12.572 -8.095 1.00 72.88 185 GLU A N 1
ATOM 1560 C CA . GLU A 1 185 ? -4.914 -12.657 -9.554 1.00 72.88 185 GLU A CA 1
ATOM 1561 C C . GLU A 1 185 ? -5.353 -11.338 -10.206 1.00 72.88 185 GLU A C 1
ATOM 1563 O O . GLU A 1 185 ? -6.186 -10.605 -9.682 1.00 72.88 185 GLU A O 1
ATOM 1568 N N . ASN A 1 186 ? -4.811 -11.036 -11.395 1.00 67.94 186 ASN A N 1
ATOM 1569 C CA . ASN A 1 186 ? -5.322 -9.952 -12.244 1.00 67.94 186 ASN A CA 1
ATOM 1570 C C . ASN A 1 186 ? -6.468 -10.492 -13.107 1.00 67.94 186 ASN A C 1
ATOM 1572 O O . ASN A 1 186 ? -6.203 -11.175 -14.107 1.00 67.94 186 ASN A O 1
ATOM 1576 N N . LYS A 1 187 ? -7.712 -10.213 -12.707 1.00 65.12 187 LYS A N 1
ATOM 1577 C CA . LYS A 1 187 ? -8.906 -10.792 -13.335 1.00 65.12 187 LYS A CA 1
ATOM 1578 C C . LYS A 1 187 ? -9.547 -9.863 -14.359 1.00 65.12 187 LYS A C 1
ATOM 1580 O O . LYS A 1 187 ? -10.016 -10.357 -15.385 1.00 65.12 187 LYS A O 1
ATOM 1585 N N . ASN A 1 188 ? -9.531 -8.548 -14.133 1.00 56.97 188 ASN A N 1
ATOM 1586 C CA . ASN A 1 188 ? -10.391 -7.636 -14.895 1.00 56.97 188 ASN A CA 1
ATOM 1587 C C . ASN A 1 188 ? -9.648 -6.671 -15.825 1.00 56.97 188 ASN A C 1
ATOM 1589 O O . ASN A 1 188 ? -10.263 -6.176 -16.768 1.00 56.97 188 ASN A O 1
ATOM 1593 N N . PHE A 1 189 ? -8.350 -6.411 -15.624 1.00 56.03 189 PHE A N 1
ATOM 1594 C CA . PHE A 1 189 ? -7.638 -5.400 -16.413 1.00 56.03 189 PHE A CA 1
ATOM 1595 C C . PHE A 1 189 ? -6.686 -6.044 -17.435 1.00 56.03 189 PHE A C 1
ATOM 1597 O O . PHE A 1 189 ? -5.726 -6.745 -17.102 1.00 56.03 189 PHE A O 1
ATOM 1604 N N . LYS A 1 190 ? -6.974 -5.818 -18.723 1.00 54.41 190 LYS A N 1
ATOM 1605 C CA . LYS A 1 190 ? -6.138 -6.223 -19.861 1.00 54.41 190 LYS A CA 1
ATOM 1606 C C . LYS A 1 190 ? -5.765 -4.968 -20.643 1.00 54.41 190 LYS A C 1
ATOM 1608 O O . LYS A 1 190 ? -6.648 -4.282 -21.140 1.00 54.41 190 LYS A O 1
ATOM 1613 N N . VAL A 1 191 ? -4.471 -4.670 -20.752 1.00 47.22 191 VAL A N 1
ATOM 1614 C CA . VAL A 1 191 ? -3.986 -3.642 -21.683 1.00 47.22 191 VAL A CA 1
ATOM 1615 C C . VAL A 1 191 ? -3.860 -4.303 -23.052 1.00 47.22 191 VAL A C 1
ATOM 1617 O O . VAL A 1 191 ? -3.129 -5.282 -23.201 1.00 47.22 191 VAL A O 1
ATOM 1620 N N . GLU A 1 192 ? -4.622 -3.818 -24.030 1.00 45.47 192 GLU A N 1
ATOM 1621 C CA . GLU A 1 192 ? -4.516 -4.276 -25.415 1.00 45.47 192 GLU A CA 1
ATOM 1622 C C . GLU A 1 192 ? -3.170 -3.856 -26.022 1.00 45.47 192 GLU A C 1
ATOM 1624 O O . GLU A 1 192 ? -2.565 -2.857 -25.629 1.00 45.47 192 GLU A O 1
ATOM 1629 N N . LYS A 1 193 ? -2.674 -4.645 -26.980 1.00 45.75 193 LYS A N 1
ATOM 1630 C CA . LYS A 1 193 ? -1.396 -4.393 -27.651 1.00 45.75 193 LYS A CA 1
ATOM 1631 C C . LYS A 1 193 ? -1.450 -3.055 -28.396 1.00 45.75 193 LYS A C 1
ATOM 1633 O O . LYS A 1 193 ? -2.179 -2.926 -29.376 1.00 45.75 193 LYS A O 1
ATOM 1638 N N . ILE A 1 194 ? -0.636 -2.087 -27.979 1.00 43.28 194 ILE A N 1
ATOM 1639 C CA . ILE A 1 194 ? -0.476 -0.821 -28.700 1.00 43.28 194 ILE A CA 1
ATOM 1640 C C . ILE A 1 194 ? 0.509 -1.059 -29.849 1.00 43.28 194 ILE A C 1
ATOM 1642 O O . ILE A 1 194 ? 1.676 -1.365 -29.617 1.00 43.28 194 ILE A O 1
ATOM 1646 N N . THR A 1 195 ? 0.034 -0.942 -31.090 1.00 38.44 195 THR A N 1
ATOM 1647 C CA . THR A 1 195 ? 0.890 -0.953 -32.288 1.00 38.44 195 THR A CA 1
ATOM 1648 C C . THR A 1 195 ? 1.006 0.488 -32.773 1.00 38.44 195 THR A C 1
ATOM 1650 O O . THR A 1 195 ? 0.004 1.066 -33.185 1.00 38.44 195 THR A O 1
ATOM 1653 N N . ILE A 1 196 ? 2.192 1.087 -32.659 1.00 38.53 196 ILE A N 1
ATOM 1654 C CA . ILE A 1 196 ? 2.461 2.440 -33.164 1.00 38.53 196 ILE A CA 1
ATOM 1655 C C . ILE A 1 196 ? 3.049 2.279 -34.572 1.00 38.53 196 ILE A C 1
ATOM 1657 O O . ILE A 1 196 ? 4.086 1.632 -34.724 1.00 38.53 196 ILE A O 1
ATOM 1661 N N . TYR A 1 197 ? 2.337 2.792 -35.580 1.00 34.94 197 TYR A N 1
ATOM 1662 C CA . TYR A 1 197 ? 2.745 2.810 -36.990 1.00 34.94 197 TYR A CA 1
ATOM 1663 C C . TYR A 1 197 ? 3.499 4.092 -37.329 1.00 34.94 197 TYR A C 1
ATOM 1665 O O . TYR A 1 197 ? 3.099 5.153 -36.796 1.00 34.94 197 TYR A O 1
#

Secondary structure (DSSP, 8-state):
-----------HHHHHHHHHHHHHTT-----SS-HHHHHHHHHHHHHHHHHHHHHHHHHHHHHHHHHHHTSTT-HHHHH-TT-SSHHHHHHTTT-SHHHHHHHHHHHTT---HHHH-HHHHHHHHHHHHHHHHHHH--S--HHHHHHHHHHHHHS-TTHHHHHHHHHHHHHHHHTTPPPPGGGT---S---------

Sequence (197 aa):
MQENEEWIIEFRPTVSYLEMARSFLRVQYNDNGNDEAFKNTIFSLIANTYIFSYLSIFSFIQSVLIVFWNKKNSPLKNDFPKANSFEHLMNSDLREAKEAIKELCKILHIQPLHEKNQKLWNDLLQIVKEVRHYLEHIKFDEESTKILDKALSEKSWNFASKTAEEVIKYFYTETNKEVPEWLIENKNFKVEKITIY

Radius of gyration: 18.6 Å; chains: 1; bounding box: 40×33×60 Å

pLDDT: mean 81.74, std 16.57, range [34.94, 97.25]

Foldseek 3Di:
DDPLDDLPPPPVLLLVLLLQLVQLVVADDDDPPDPVVVLVSLLVSLLSNLQSLQRSLVSLLLSVQVVLVPDPPRPCCVVCVVQPDSVSCCVPQVVHSVRSQQVSCVVLVFDRCCVVPVPLVVLVVVSSVSNVVCVVPVDCDPVSVVVSCCCVPPDDSCSSSVSSLVSSVVVCVRSVHDRDPSSVDSDPDHDDHDDDD